Protein AF-0000000067511863 (afdb_homodimer)

Secondary structure (DSSP, 8-state):
--HHHHHHHHHHHHHHHHHHHHHHHHHHHHHHHHHHHHHHHHHHHHHH-HHHHHHHHHHHHHHHHHHHHHHHHHHHTS--SHHHHHHHHHHHHHHHHHHHHHHHH--TTSHHHHHHHHHHHHHHHHHHHHHTT-HHHHHHHHHHHHHHHHHHHH-GGGHHHHHHHHHHHHHHHHHHHHHHHT-/--HHHHHHHHHHHHHHHHHHHHHHHHHHHHHHHHHHHHHHHHHHHHHH-HHHHHHHHHHHHHHHHHHHHHHHHHHHTT--SHHHHHHHHHHHHHHHHHHHHHHHH--TTSHHHHHHHHHHHHHHHHHHHHHTT-HHHHHHHHHHHHHHHHHHHH-GGGHHHHHHHHHHHHHHHHHHHHHHHT-

Radius of gyration: 22.35 Å; Cα contacts (8 Å, |Δi|>4): 362; chains: 2; bounding box: 49×70×52 Å

Structure (mmCIF, N/CA/C/O backbone):
data_AF-0000000067511863-model_v1
#
loop_
_entity.id
_entity.type
_entity.pdbx_description
1 polymer 'Uncharacterized protein'
#
loop_
_atom_site.group_PDB
_atom_site.id
_atom_site.type_symbol
_atom_site.label_atom_id
_atom_site.label_alt_id
_atom_site.label_comp_id
_atom_site.label_asym_id
_atom_site.label_entity_id
_atom_site.label_seq_id
_atom_site.pdbx_PDB_ins_code
_atom_site.Cartn_x
_atom_site.Cartn_y
_atom_site.Cartn_z
_atom_site.occupancy
_atom_site.B_iso_or_equiv
_atom_site.auth_seq_id
_atom_site.auth_comp_id
_atom_site.auth_asym_id
_atom_site.auth_atom_id
_atom_site.pdbx_PDB_model_num
ATOM 1 N N . MET A 1 1 ? -2.014 32.938 32.781 1 64.75 1 MET A N 1
ATOM 2 C CA . MET A 1 1 ? -0.762 32.688 32.062 1 64.75 1 MET A CA 1
ATOM 3 C C . MET A 1 1 ? -0.307 33.938 31.312 1 64.75 1 MET A C 1
ATOM 5 O O . MET A 1 1 ? -1.117 34.625 30.672 1 64.75 1 MET A O 1
ATOM 9 N N . LYS A 1 2 ? 0.911 34.469 31.531 1 85.56 2 LYS A N 1
ATOM 10 C CA . LYS A 1 2 ? 1.466 35.656 30.875 1 85.56 2 LYS A CA 1
ATOM 11 C C . LYS A 1 2 ? 1.726 35.375 29.391 1 85.56 2 LYS A C 1
ATOM 13 O O . LYS A 1 2 ? 2.082 34.25 29.016 1 85.56 2 LYS A O 1
ATOM 18 N N . PRO A 1 3 ? 1.405 36.281 28.5 1 87.81 3 PRO A N 1
ATOM 19 C CA . PRO A 1 3 ? 1.656 36.094 27.078 1 87.81 3 PRO A CA 1
ATOM 20 C C . PRO A 1 3 ? 3.07 35.594 26.781 1 87.81 3 PRO A C 1
ATOM 22 O O . PRO A 1 3 ? 3.27 34.812 25.859 1 87.81 3 PRO A O 1
ATOM 25 N N . GLU A 1 4 ? 3.98 36.062 27.562 1 86.94 4 GLU A N 1
ATOM 26 C CA . GLU A 1 4 ? 5.367 35.656 27.375 1 86.94 4 GLU A CA 1
ATOM 27 C C . GLU A 1 4 ? 5.539 34.156 27.672 1 86.94 4 GLU A C 1
ATOM 29 O O . GLU A 1 4 ? 6.285 33.469 26.984 1 86.94 4 GLU A O 1
ATOM 34 N N . GLU A 1 5 ? 4.902 33.688 28.719 1 86.38 5 GLU A N 1
ATOM 35 C CA . GLU A 1 5 ? 4.945 32.281 29.094 1 86.38 5 GLU A CA 1
ATOM 36 C C . GLU A 1 5 ? 4.273 31.422 28.031 1 86.38 5 GLU A C 1
ATOM 38 O O . GLU A 1 5 ? 4.77 30.344 27.688 1 86.38 5 GLU A O 1
ATOM 43 N N . ALA A 1 6 ? 3.186 31.875 27.516 1 88.81 6 ALA A N 1
ATOM 44 C CA . ALA A 1 6 ? 2.482 31.172 26.438 1 88.81 6 ALA A CA 1
ATOM 45 C C . ALA A 1 6 ? 3.355 31.062 25.188 1 88.81 6 ALA A C 1
ATOM 47 O O . ALA A 1 6 ? 3.414 30 24.562 1 88.81 6 ALA A O 1
ATOM 48 N N . LYS A 1 7 ? 4.059 32.125 24.828 1 88.25 7 LYS A N 1
ATOM 49 C CA . LYS A 1 7 ? 4.965 32.125 23.688 1 88.25 7 LYS A CA 1
ATOM 50 C C . LYS A 1 7 ? 6.129 31.172 23.906 1 88.25 7 LYS A C 1
ATOM 52 O O . LYS A 1 7 ? 6.527 30.438 22.984 1 88.25 7 LYS A O 1
ATOM 57 N N . ALA A 1 8 ? 6.555 31.172 25.094 1 88.62 8 ALA A N 1
ATOM 58 C CA . ALA A 1 8 ? 7.66 30.281 25.438 1 88.62 8 ALA A CA 1
ATOM 59 C C . ALA A 1 8 ? 7.234 28.812 25.344 1 88.62 8 ALA A C 1
ATOM 61 O O . ALA A 1 8 ? 8 27.969 24.875 1 88.62 8 ALA A O 1
ATOM 62 N N . LEU A 1 9 ? 6.07 28.438 25.734 1 87.5 9 LEU A N 1
ATOM 63 C CA . LEU A 1 9 ? 5.527 27.094 25.672 1 87.5 9 LEU A CA 1
ATOM 64 C C . LEU A 1 9 ? 5.312 26.656 24.234 1 87.5 9 LEU A C 1
ATOM 66 O O . LEU A 1 9 ? 5.574 25.516 23.875 1 87.5 9 LEU A O 1
ATOM 70 N N . LEU A 1 10 ? 4.891 27.609 23.359 1 86.62 10 LEU A N 1
ATOM 71 C CA . LEU A 1 10 ? 4.684 27.328 21.938 1 86.62 10 LEU A CA 1
ATOM 72 C C . LEU A 1 10 ? 6.016 27.062 21.234 1 86.62 10 LEU A C 1
ATOM 74 O O . LEU A 1 10 ? 6.121 26.141 20.422 1 86.62 10 LEU A O 1
ATOM 78 N N . GLU A 1 11 ? 6.93 27.906 21.609 1 87.25 11 GLU A N 1
ATOM 79 C CA . GLU A 1 11 ? 8.25 27.734 21.016 1 87.25 11 GLU A CA 1
ATOM 80 C C . GLU A 1 11 ? 8.883 26.406 21.453 1 87.25 11 GLU A C 1
ATOM 82 O O . GLU A 1 11 ? 9.539 25.734 20.656 1 87.25 11 GLU A O 1
ATOM 87 N N . ALA A 1 12 ? 8.672 26.047 22.672 1 86.31 12 ALA A N 1
ATOM 88 C CA . ALA A 1 12 ? 9.172 24.766 23.188 1 86.31 12 ALA A CA 1
ATOM 89 C C . ALA A 1 12 ? 8.484 23.594 22.484 1 86.31 12 ALA A C 1
ATOM 91 O O . ALA A 1 12 ? 9.125 22.594 22.172 1 86.31 12 ALA A O 1
ATOM 92 N N . ALA A 1 13 ? 7.219 23.688 22.203 1 82.38 13 ALA A N 1
ATOM 93 C CA . ALA A 1 13 ? 6.457 22.656 21.5 1 82.38 13 ALA A CA 1
ATOM 94 C C . ALA A 1 13 ? 6.938 22.5 20.062 1 82.38 13 ALA A C 1
ATOM 96 O O . ALA A 1 13 ? 7.082 21.391 19.562 1 82.38 13 ALA A O 1
ATOM 97 N N . GLU A 1 14 ? 7.219 23.703 19.484 1 82.69 14 GLU A N 1
ATOM 98 C CA . GLU A 1 14 ? 7.703 23.688 18.109 1 82.69 14 GLU A CA 1
ATOM 99 C C . GLU A 1 14 ? 9.086 23.062 18.016 1 82.69 14 GLU A C 1
ATOM 101 O O . GLU A 1 14 ? 9.367 22.297 17.078 1 82.69 14 GLU A O 1
ATOM 106 N N . ARG A 1 15 ? 9.883 23.391 18.969 1 82.69 15 ARG A N 1
ATOM 107 C CA . ARG A 1 15 ? 11.234 22.828 19 1 82.69 15 ARG A CA 1
ATOM 108 C C . ARG A 1 15 ? 11.188 21.328 19.234 1 82.69 15 ARG A C 1
ATOM 110 O O . ARG A 1 15 ? 11.945 20.562 18.625 1 82.69 15 ARG A O 1
ATOM 117 N N . ALA A 1 16 ? 10.352 20.844 20.109 1 81.06 16 ALA A N 1
ATOM 118 C CA . ALA A 1 16 ? 10.18 19.422 20.391 1 81.06 16 ALA A CA 1
ATOM 119 C C . ALA A 1 16 ? 9.68 18.688 19.156 1 81.06 16 ALA A C 1
ATOM 121 O O . ALA A 1 16 ? 10.133 17.578 18.859 1 81.06 16 ALA A O 1
ATOM 122 N N . GLU A 1 17 ? 8.844 19.344 18.453 1 76.56 17 GLU A N 1
ATOM 123 C CA . GLU A 1 17 ? 8.32 18.75 17.234 1 76.56 17 GLU A CA 1
ATOM 124 C C . GLU A 1 17 ? 9.398 18.641 16.172 1 76.56 17 GLU A C 1
ATOM 126 O O . GLU A 1 17 ? 9.477 17.641 15.445 1 76.56 17 GLU A O 1
ATOM 131 N N . GLU A 1 18 ? 10.188 19.703 16.109 1 77.81 18 GLU A N 1
ATOM 132 C CA . GLU A 1 18 ? 11.266 19.703 15.133 1 77.81 18 GLU A CA 1
ATOM 133 C C . GLU A 1 18 ? 12.305 18.625 15.438 1 77.81 18 GLU A C 1
ATOM 135 O O . GLU A 1 18 ? 12.773 17.938 14.539 1 77.81 18 GLU A O 1
ATOM 140 N N . GLU A 1 19 ? 12.617 18.516 16.688 1 79.19 19 GLU A N 1
ATOM 141 C CA . GLU A 1 19 ? 13.578 17.5 17.109 1 79.19 19 GLU A CA 1
ATOM 142 C C . GLU A 1 19 ? 13.031 16.094 16.859 1 79.19 19 GLU A C 1
ATOM 144 O O . GLU A 1 19 ? 13.773 15.203 16.438 1 79.19 19 GLU A O 1
ATOM 149 N N . ALA A 1 20 ? 11.828 15.938 17.094 1 74.88 20 ALA A N 1
ATOM 150 C CA . ALA A 1 20 ? 11.195 14.641 16.859 1 74.88 20 ALA A CA 1
ATOM 151 C C . ALA A 1 20 ? 11.195 14.297 15.375 1 74.88 20 ALA A C 1
ATOM 153 O O . ALA A 1 20 ? 11.438 13.148 15 1 74.88 20 ALA A O 1
ATOM 154 N N . ARG A 1 21 ? 11.023 15.242 14.594 1 74.69 21 ARG A N 1
ATOM 155 C CA . ARG A 1 21 ? 11.039 15.047 13.148 1 74.69 21 ARG A CA 1
ATOM 156 C C . ARG A 1 21 ? 12.422 14.648 12.664 1 74.69 21 ARG A C 1
ATOM 158 O O . ARG A 1 21 ? 12.562 13.758 11.82 1 74.69 21 ARG A O 1
ATOM 165 N N . LEU A 1 22 ? 13.398 15.328 13.242 1 75.75 22 LEU A N 1
ATOM 166 C CA . LEU A 1 22 ? 14.773 15.047 12.852 1 75.75 22 LEU A CA 1
ATOM 167 C C . LEU A 1 22 ? 15.172 13.633 13.25 1 75.75 22 LEU A C 1
ATOM 169 O O . LEU A 1 22 ? 15.836 12.93 12.484 1 75.75 22 LEU A O 1
ATOM 173 N N . ARG A 1 23 ? 14.797 13.258 14.352 1 76.75 23 ARG A N 1
ATOM 174 C CA . ARG A 1 23 ? 15.109 11.906 14.82 1 76.75 23 ARG A CA 1
ATOM 175 C C . ARG A 1 23 ? 14.453 10.852 13.938 1 76.75 23 ARG A C 1
ATOM 177 O O . ARG A 1 23 ? 15.07 9.836 13.617 1 76.75 23 ARG A O 1
ATOM 184 N N . LEU A 1 24 ? 13.258 11.109 13.578 1 74.31 24 LEU A N 1
ATOM 185 C CA . LEU A 1 24 ? 12.516 10.188 12.719 1 74.31 24 LEU A CA 1
ATOM 186 C C . LEU A 1 24 ? 13.18 10.055 11.359 1 74.31 24 LEU A C 1
ATOM 188 O O . LEU A 1 24 ? 13.312 8.945 10.836 1 74.31 24 LEU A O 1
ATOM 192 N N . VAL A 1 25 ? 13.586 11.102 10.875 1 77 25 VAL A N 1
ATOM 193 C CA . VAL A 1 25 ? 14.219 11.125 9.555 1 77 25 VAL A CA 1
ATOM 194 C C . VAL A 1 25 ? 15.57 10.414 9.617 1 77 25 VAL A C 1
ATOM 196 O O . VAL A 1 25 ? 15.906 9.641 8.719 1 77 25 VAL A O 1
ATOM 199 N N . LEU A 1 26 ? 16.281 10.664 10.68 1 78.5 26 LEU A N 1
ATOM 200 C CA . LEU A 1 26 ? 17.594 10.047 10.836 1 78.5 26 LEU A CA 1
ATOM 201 C C . LEU A 1 26 ? 17.469 8.531 10.977 1 78.5 26 LEU A C 1
ATOM 203 O O . LEU A 1 26 ? 18.156 7.777 10.289 1 78.5 26 LEU A O 1
ATOM 207 N N . LEU A 1 27 ? 16.578 8.133 11.758 1 80.31 27 LEU A N 1
ATOM 208 C CA . LEU A 1 27 ? 16.359 6.703 11.961 1 80.31 27 LEU A CA 1
ATOM 209 C C . LEU A 1 27 ? 15.812 6.055 10.688 1 80.31 27 LEU A C 1
ATOM 211 O O . LEU A 1 27 ? 16.234 4.953 10.32 1 80.31 27 LEU A O 1
ATOM 215 N N . GLY A 1 28 ? 14.938 6.773 10.07 1 83.88 28 GLY A N 1
ATOM 216 C CA . GLY A 1 28 ? 14.406 6.273 8.812 1 83.88 28 GLY A CA 1
ATOM 217 C C . GLY A 1 28 ? 15.469 6.066 7.75 1 83.88 28 GLY A C 1
ATOM 218 O O . GLY A 1 28 ? 15.453 5.059 7.035 1 83.88 28 GLY A O 1
ATOM 219 N N . GLY A 1 29 ? 16.344 6.992 7.699 1 86.44 29 GLY A N 1
ATOM 220 C CA . GLY A 1 29 ? 17.438 6.863 6.758 1 86.44 29 GLY A CA 1
ATOM 221 C C . GLY A 1 29 ? 18.328 5.668 7.043 1 86.44 29 GLY A C 1
ATOM 222 O O . GLY A 1 29 ? 18.703 4.934 6.129 1 86.44 29 GLY A O 1
ATOM 223 N N . TRP A 1 30 ? 18.609 5.453 8.234 1 86.44 30 TRP A N 1
ATOM 224 C CA . TRP A 1 30 ? 19.484 4.34 8.617 1 86.44 30 TRP A CA 1
ATOM 225 C C . TRP A 1 30 ? 18.781 3.004 8.391 1 86.44 30 TRP A C 1
ATOM 227 O O . TRP A 1 30 ? 19.438 2.01 8.047 1 86.44 30 TRP A O 1
ATOM 237 N N . TYR A 1 31 ? 17.453 2.941 8.562 1 89.38 31 TYR A N 1
ATOM 238 C CA . TYR A 1 31 ? 16.688 1.742 8.227 1 89.38 31 TYR A CA 1
ATOM 239 C C . TYR A 1 31 ? 16.828 1.401 6.746 1 89.38 31 TYR A C 1
ATOM 241 O O . TYR A 1 31 ? 17.047 0.24 6.387 1 89.38 31 TYR A O 1
ATOM 249 N N . LEU A 1 32 ? 16.812 2.396 5.977 1 92.12 32 LEU A N 1
ATOM 250 C CA . LEU A 1 32 ? 16.906 2.176 4.539 1 92.12 32 LEU A CA 1
ATOM 251 C C . LEU A 1 32 ? 18.297 1.695 4.148 1 92.12 32 LEU A C 1
ATOM 253 O O . LEU A 1 32 ? 18.438 0.807 3.307 1 92.12 32 LEU A O 1
ATOM 257 N N . VAL A 1 33 ? 19.25 2.234 4.801 1 91.25 33 VAL A N 1
ATOM 258 C CA . VAL A 1 33 ? 20.625 1.82 4.531 1 91.25 33 VAL A CA 1
ATOM 259 C C . VAL A 1 33 ? 20.844 0.384 5.004 1 91.25 33 VAL A C 1
ATOM 261 O O . VAL A 1 33 ? 21.453 -0.426 4.305 1 91.25 33 VAL A O 1
ATOM 264 N N . LEU A 1 34 ? 20.328 0.073 6.133 1 91.25 34 LEU A N 1
ATOM 265 C CA . LEU A 1 34 ? 20.422 -1.279 6.672 1 91.25 34 LEU A CA 1
ATOM 266 C C . LEU A 1 34 ? 19.75 -2.283 5.734 1 91.25 34 LEU A C 1
ATOM 268 O O . LEU A 1 34 ? 20.375 -3.285 5.355 1 91.25 34 LEU A O 1
ATOM 272 N N . TRP A 1 35 ? 18.594 -2.09 5.363 1 94.19 35 TRP A N 1
ATOM 273 C CA . TRP A 1 35 ? 17.859 -2.998 4.488 1 94.19 35 TRP A CA 1
ATOM 274 C C . TRP A 1 35 ? 18.484 -3.051 3.102 1 94.19 35 TRP A C 1
ATOM 276 O O . TRP A 1 35 ? 18.438 -4.086 2.432 1 94.19 35 TRP A O 1
ATOM 286 N N . GLY A 1 36 ? 19.031 -1.881 2.648 1 95 36 GLY A N 1
ATOM 287 C CA . GLY A 1 36 ? 19.797 -1.91 1.415 1 95 36 GLY A CA 1
ATOM 288 C C . GLY A 1 36 ? 20.984 -2.865 1.468 1 95 36 GLY A C 1
ATOM 289 O O . GLY A 1 36 ? 21.203 -3.623 0.525 1 95 36 GLY A O 1
ATOM 290 N N . GLY A 1 37 ? 21.688 -2.836 2.516 1 94.56 37 GLY A N 1
ATOM 291 C CA . GLY A 1 37 ? 22.797 -3.764 2.699 1 94.56 37 GLY A CA 1
ATOM 292 C C . GLY A 1 37 ? 22.344 -5.215 2.742 1 94.56 37 GLY A C 1
ATOM 293 O O . GLY A 1 37 ? 22.953 -6.074 2.1 1 94.56 37 GLY A O 1
ATOM 294 N N . LEU A 1 38 ? 21.328 -5.488 3.521 1 94.75 38 LEU A N 1
ATOM 295 C CA . LEU A 1 38 ? 20.766 -6.84 3.592 1 94.75 38 LEU A CA 1
ATOM 296 C C . LEU A 1 38 ? 20.312 -7.312 2.215 1 94.75 38 LEU A C 1
ATOM 298 O O . LEU A 1 38 ? 20.562 -8.461 1.838 1 94.75 38 LEU A O 1
ATOM 302 N N . TRP A 1 39 ? 19.672 -6.426 1.516 1 94.75 39 TRP A N 1
ATOM 303 C CA . TRP A 1 39 ? 19.203 -6.734 0.168 1 94.75 39 TRP A CA 1
ATOM 304 C C . TRP A 1 39 ? 20.375 -7.059 -0.752 1 94.75 39 TRP A C 1
ATOM 306 O O . TRP A 1 39 ? 20.328 -8.031 -1.515 1 94.75 39 TRP A O 1
ATOM 316 N N . GLY A 1 40 ? 21.422 -6.277 -0.684 1 96 40 GLY A N 1
ATOM 317 C CA . GLY A 1 40 ? 22.609 -6.52 -1.491 1 96 40 GLY A CA 1
ATOM 318 C C . GLY A 1 40 ? 23.281 -7.852 -1.192 1 96 40 GLY A C 1
ATOM 319 O O . GLY A 1 40 ? 23.5 -8.656 -2.098 1 96 40 GLY A O 1
ATOM 320 N N . VAL A 1 41 ? 23.516 -8.094 0.039 1 95.94 41 VAL A N 1
ATOM 321 C CA . VAL A 1 41 ? 24.203 -9.32 0.457 1 95.94 41 VAL A CA 1
ATOM 322 C C . VAL A 1 41 ? 23.312 -10.523 0.143 1 95.94 41 VAL A C 1
ATOM 324 O O . VAL A 1 41 ? 23.781 -11.516 -0.421 1 95.94 41 VAL A O 1
ATOM 327 N N . GLY A 1 42 ? 22.094 -10.469 0.459 1 95.5 42 GLY A N 1
ATOM 328 C CA . GLY A 1 42 ? 21.172 -11.586 0.248 1 95.5 42 GLY A CA 1
ATOM 329 C C . GLY A 1 42 ? 21.031 -11.977 -1.212 1 95.5 42 GLY A C 1
ATOM 330 O O . GLY A 1 42 ? 21.078 -13.156 -1.551 1 95.5 42 GLY A O 1
ATOM 331 N N . ASN A 1 43 ? 20.891 -11 -2.062 1 95.69 43 ASN A N 1
ATOM 332 C CA . ASN A 1 43 ? 20.719 -11.305 -3.479 1 95.69 43 ASN A CA 1
ATOM 333 C C . ASN A 1 43 ? 22.031 -11.75 -4.125 1 95.69 43 ASN A C 1
ATOM 335 O O . ASN A 1 43 ? 22.031 -12.57 -5.043 1 95.69 43 ASN A O 1
ATOM 339 N N . LEU A 1 44 ? 23.109 -11.219 -3.641 1 96.31 44 LEU A N 1
ATOM 340 C CA . LEU A 1 44 ? 24.391 -11.727 -4.125 1 96.31 44 LEU A CA 1
ATOM 341 C C . LEU A 1 44 ? 24.578 -13.188 -3.744 1 96.31 44 LEU A C 1
ATOM 343 O O . LEU A 1 44 ? 25.062 -13.984 -4.547 1 96.31 44 LEU A O 1
ATOM 347 N N . LEU A 1 45 ? 24.172 -13.531 -2.572 1 95.81 45 LEU A N 1
ATOM 348 C CA . LEU A 1 45 ? 24.266 -14.914 -2.131 1 95.81 45 LEU A CA 1
ATOM 349 C C . LEU A 1 45 ? 23.328 -15.805 -2.951 1 95.81 45 LEU A C 1
ATOM 351 O O . LEU A 1 45 ? 23.688 -16.938 -3.295 1 95.81 45 LEU A O 1
ATOM 355 N N . LEU A 1 46 ? 22.188 -15.32 -3.236 1 93.25 46 LEU A N 1
ATOM 356 C CA . LEU A 1 46 ? 21.266 -16.078 -4.074 1 93.25 46 LEU A CA 1
ATOM 357 C C . LEU A 1 46 ? 21.859 -16.312 -5.461 1 93.25 46 LEU A C 1
ATOM 359 O O . LEU A 1 46 ? 21.656 -17.359 -6.059 1 93.25 46 LEU A O 1
ATOM 363 N N . ALA A 1 47 ? 22.531 -15.266 -5.973 1 93.94 47 ALA A N 1
ATOM 364 C CA . ALA A 1 47 ? 23.156 -15.391 -7.289 1 93.94 47 ALA A CA 1
ATOM 365 C C . ALA A 1 47 ? 24.281 -16.422 -7.27 1 93.94 47 ALA A C 1
ATOM 367 O O . ALA A 1 47 ? 24.516 -17.109 -8.266 1 93.94 47 ALA A O 1
ATOM 368 N N . TRP A 1 48 ? 24.906 -16.531 -6.211 1 94.25 48 TRP A N 1
ATOM 369 C CA . TRP A 1 48 ? 26.031 -17.453 -6.074 1 94.25 48 TRP A CA 1
ATOM 370 C C . TRP A 1 48 ? 25.547 -18.859 -5.766 1 94.25 48 TRP A C 1
ATOM 372 O O . TRP A 1 48 ? 25.984 -19.828 -6.395 1 94.25 48 TRP A O 1
ATOM 382 N N . SER A 1 49 ? 24.656 -19.047 -4.824 1 94 49 SER A N 1
ATOM 383 C CA . SER A 1 49 ? 24.062 -20.312 -4.379 1 94 49 SER A CA 1
ATOM 384 C C . SER A 1 49 ? 22.656 -20.109 -3.83 1 94 49 SER A C 1
ATOM 386 O O . SER A 1 49 ? 22.484 -19.594 -2.719 1 94 49 SER A O 1
ATOM 388 N N . PRO A 1 50 ? 21.719 -20.562 -4.598 1 88.88 50 PRO A N 1
ATOM 389 C CA . PRO A 1 50 ? 20.328 -20.391 -4.133 1 88.88 50 PRO A CA 1
ATOM 390 C C . PRO A 1 50 ? 20.125 -20.891 -2.709 1 88.88 50 PRO A C 1
ATOM 392 O O . PRO A 1 50 ? 19.391 -20.281 -1.934 1 88.88 50 PRO A O 1
ATOM 395 N N . GLU A 1 51 ? 20.797 -21.938 -2.41 1 89.31 51 GLU A N 1
ATOM 396 C CA . GLU A 1 51 ? 20.656 -22.5 -1.067 1 89.31 51 GLU A CA 1
ATOM 397 C C . GLU A 1 51 ? 21.203 -21.531 -0.012 1 89.31 51 GLU A C 1
ATOM 399 O O . GLU A 1 51 ? 20.547 -21.312 1.015 1 89.31 51 GLU A O 1
ATOM 404 N N . ALA A 1 52 ? 22.375 -20.953 -0.263 1 92.44 52 ALA A N 1
ATOM 405 C CA . ALA A 1 52 ? 23 -20.016 0.666 1 92.44 52 ALA A CA 1
ATOM 406 C C . ALA A 1 52 ? 22.125 -18.766 0.834 1 92.44 52 ALA A C 1
ATOM 408 O O . ALA A 1 52 ? 21.969 -18.266 1.948 1 92.44 52 ALA A O 1
ATOM 409 N N . GLY A 1 53 ? 21.609 -18.266 -0.251 1 92.25 53 GLY A N 1
ATOM 410 C CA . GLY A 1 53 ? 20.734 -17.109 -0.206 1 92.25 53 GLY A CA 1
ATOM 411 C C . GLY A 1 53 ? 19.453 -17.344 0.559 1 92.25 53 GLY A C 1
ATOM 412 O O . GLY A 1 53 ? 19 -16.484 1.317 1 92.25 53 GLY A O 1
ATOM 413 N N . GLU A 1 54 ? 18.922 -18.516 0.326 1 86.31 54 GLU A N 1
ATOM 414 C CA . GLU A 1 54 ? 17.688 -18.859 1.013 1 86.31 54 GLU A CA 1
ATOM 415 C C . GLU A 1 54 ? 17.891 -18.938 2.521 1 86.31 54 GLU A C 1
ATOM 417 O O . GLU A 1 54 ? 17.047 -18.469 3.295 1 86.31 54 GLU A O 1
ATOM 422 N N . ARG A 1 55 ? 18.953 -19.578 2.92 1 89.06 55 ARG A N 1
ATOM 423 C CA . ARG A 1 55 ? 19.266 -19.656 4.34 1 89.06 55 ARG A CA 1
ATOM 424 C C . ARG A 1 55 ? 19.484 -18.266 4.934 1 89.06 55 ARG A C 1
ATOM 426 O O . ARG A 1 55 ? 19.016 -17.984 6.039 1 89.06 55 ARG A O 1
ATOM 433 N N . PHE A 1 56 ? 20.172 -17.453 4.223 1 92.56 56 PHE A N 1
ATOM 434 C CA . PHE A 1 56 ? 20.406 -16.078 4.656 1 92.56 56 PHE A CA 1
ATOM 435 C C . PHE A 1 56 ? 19.094 -15.344 4.879 1 92.56 56 PHE A C 1
ATOM 437 O O . PHE A 1 56 ? 18.891 -14.742 5.938 1 92.56 56 PHE A O 1
ATOM 444 N N . TRP A 1 57 ? 18.125 -15.375 3.951 1 88.62 57 TRP A N 1
ATOM 445 C CA . TRP A 1 57 ? 16.891 -14.617 4.016 1 88.62 57 TRP A CA 1
ATOM 446 C C . TRP A 1 57 ? 15.953 -15.188 5.07 1 88.62 57 TRP A C 1
ATOM 448 O O . TRP A 1 57 ? 15.133 -14.469 5.645 1 88.62 57 TRP A O 1
ATOM 458 N N . THR A 1 58 ? 16.078 -16.5 5.348 1 84.69 58 THR A N 1
ATOM 459 C CA . THR A 1 58 ? 15.242 -17.125 6.371 1 84.69 58 THR A CA 1
ATOM 460 C C . THR A 1 58 ? 15.547 -16.531 7.746 1 84.69 58 THR A C 1
ATOM 462 O O . THR A 1 58 ? 14.672 -16.469 8.602 1 84.69 58 THR A O 1
ATOM 465 N N . VAL A 1 59 ? 16.719 -16.062 7.906 1 89.62 59 VAL A N 1
ATOM 466 C CA . VAL A 1 59 ? 17.125 -15.5 9.195 1 89.62 59 VAL A CA 1
ATOM 467 C C . VAL A 1 59 ? 17.094 -13.977 9.133 1 89.62 59 VAL A C 1
ATOM 469 O O . VAL A 1 59 ? 16.422 -13.336 9.945 1 89.62 59 VAL A O 1
ATOM 472 N N . ALA A 1 60 ? 17.719 -13.398 8.148 1 90.69 60 ALA A N 1
ATOM 473 C CA . ALA A 1 60 ? 17.906 -11.953 8.039 1 90.69 60 ALA A CA 1
ATOM 474 C C . ALA A 1 60 ? 16.562 -11.242 7.852 1 90.69 60 ALA A C 1
ATOM 476 O O . ALA A 1 60 ? 16.359 -10.133 8.344 1 90.69 60 ALA A O 1
ATOM 477 N N . GLY A 1 61 ? 15.641 -11.828 7.141 1 86.56 61 GLY A N 1
ATOM 478 C CA . GLY A 1 61 ? 14.336 -11.242 6.906 1 86.56 61 GLY A CA 1
ATOM 479 C C . GLY A 1 61 ? 13.555 -10.992 8.18 1 86.56 61 GLY A C 1
ATOM 480 O O . GLY A 1 61 ? 13.305 -9.844 8.547 1 86.56 61 GLY A O 1
ATOM 481 N N . PRO A 1 62 ? 13.289 -12.102 8.898 1 85.44 62 PRO A N 1
ATOM 482 C CA . PRO A 1 62 ? 12.531 -11.945 10.141 1 85.44 62 PRO A CA 1
ATOM 483 C C . PRO A 1 62 ? 13.281 -11.117 11.188 1 85.44 62 PRO A C 1
ATOM 485 O O . PRO A 1 62 ? 12.672 -10.312 11.898 1 85.44 62 PRO A O 1
ATOM 488 N N . LEU A 1 63 ? 14.547 -11.273 11.266 1 88.25 63 LEU A N 1
ATOM 489 C CA . LEU A 1 63 ? 15.336 -10.523 12.242 1 88.25 63 LEU A CA 1
ATOM 490 C C . LEU A 1 63 ? 15.352 -9.039 11.898 1 88.25 63 LEU A C 1
ATOM 492 O O . LEU A 1 63 ? 15.234 -8.195 12.789 1 88.25 63 LEU A O 1
ATOM 496 N N . GLY A 1 64 ? 15.602 -8.758 10.648 1 87.88 64 GLY A N 1
ATOM 497 C CA . GLY A 1 64 ? 15.555 -7.371 10.211 1 87.88 64 GLY A CA 1
ATOM 498 C C . GLY A 1 64 ? 14.203 -6.719 10.438 1 87.88 64 GLY A C 1
ATOM 499 O O . GLY A 1 64 ? 14.125 -5.578 10.891 1 87.88 64 GLY A O 1
ATOM 500 N N . ALA A 1 65 ? 13.188 -7.398 10.172 1 85.44 65 ALA A N 1
ATOM 501 C CA . ALA A 1 65 ? 11.836 -6.898 10.398 1 85.44 65 ALA A CA 1
ATOM 502 C C . ALA A 1 65 ? 11.578 -6.66 11.883 1 85.44 65 ALA A C 1
ATOM 504 O O . ALA A 1 65 ? 11.078 -5.605 12.273 1 85.44 65 ALA A O 1
ATOM 505 N N . ALA A 1 66 ? 11.906 -7.641 12.719 1 86.56 66 ALA A N 1
ATOM 506 C CA . ALA A 1 66 ? 11.703 -7.527 14.156 1 86.56 66 ALA A CA 1
ATOM 507 C C . ALA A 1 66 ? 12.477 -6.336 14.727 1 86.56 66 ALA A C 1
ATOM 509 O O . ALA A 1 66 ? 11.938 -5.578 15.547 1 86.56 66 ALA A O 1
ATOM 510 N N . LEU A 1 67 ? 13.695 -6.25 14.273 1 84.62 67 LEU A N 1
ATOM 511 C CA . LEU A 1 67 ? 14.516 -5.137 14.727 1 84.62 67 LEU A CA 1
ATOM 512 C C . LEU A 1 67 ? 13.93 -3.803 14.273 1 84.62 67 LEU A C 1
ATOM 514 O O . LEU A 1 67 ? 13.891 -2.842 15.047 1 84.62 67 LEU A O 1
ATOM 518 N N . SER A 1 68 ? 13.461 -3.689 13.055 1 84.19 68 SER A N 1
ATOM 519 C CA . SER A 1 68 ? 12.844 -2.475 12.531 1 84.19 68 SER A CA 1
ATOM 520 C C . SER A 1 68 ? 11.602 -2.102 13.328 1 84.19 68 SER A C 1
ATOM 522 O O . SER A 1 68 ? 11.406 -0.938 13.688 1 84.19 68 SER A O 1
ATOM 524 N N . PHE A 1 69 ? 10.82 -3.084 13.617 1 81.5 69 PHE A N 1
ATOM 525 C CA . PHE A 1 69 ? 9.594 -2.814 14.359 1 81.5 69 PHE A CA 1
ATOM 526 C C . PHE A 1 69 ? 9.906 -2.451 15.805 1 81.5 69 PHE A C 1
ATOM 528 O O . PHE A 1 69 ? 9.273 -1.567 16.375 1 81.5 69 PHE A O 1
ATOM 535 N N . TYR A 1 70 ? 10.883 -3.146 16.406 1 81.88 70 TYR A N 1
ATOM 536 C CA . TYR A 1 70 ? 11.289 -2.861 17.781 1 81.88 70 TYR A CA 1
ATOM 537 C C . TYR A 1 70 ? 11.805 -1.435 17.906 1 81.88 70 TYR A C 1
ATOM 539 O O . TYR A 1 70 ? 11.344 -0.68 18.766 1 81.88 70 TYR A O 1
ATOM 547 N N . LEU A 1 71 ? 12.664 -1.034 17.047 1 77.44 71 LEU A N 1
ATOM 548 C CA . LEU A 1 71 ? 13.242 0.307 17.094 1 77.44 71 LEU A CA 1
ATOM 549 C C . LEU A 1 71 ? 12.195 1.358 16.734 1 77.44 71 LEU A C 1
ATOM 551 O O . LEU A 1 71 ? 12.188 2.445 17.328 1 77.44 71 LEU A O 1
ATOM 555 N N . GLY A 1 72 ? 11.359 1.032 15.773 1 74.38 72 GLY A N 1
ATOM 556 C CA . GLY A 1 72 ? 10.273 1.938 15.445 1 74.38 72 GLY A CA 1
ATOM 557 C C . GLY A 1 72 ? 9.32 2.17 16.609 1 74.38 72 GLY A C 1
ATOM 558 O O . GLY A 1 72 ? 8.906 3.303 16.859 1 74.38 72 GLY A O 1
ATOM 559 N N . ALA A 1 73 ? 8.953 1.087 17.312 1 72.81 73 ALA A N 1
ATOM 560 C CA . ALA A 1 73 ? 8.039 1.182 18.438 1 72.81 73 ALA A CA 1
ATOM 561 C C . ALA A 1 73 ? 8.688 1.934 19.609 1 72.81 73 ALA A C 1
ATOM 563 O O . ALA A 1 73 ? 8 2.643 20.344 1 72.81 73 ALA A O 1
ATOM 564 N N . ARG A 1 74 ? 9.852 1.693 19.75 1 70.88 74 ARG A N 1
ATOM 565 C CA . ARG A 1 74 ? 10.57 2.35 20.844 1 70.88 74 ARG A CA 1
ATOM 566 C C . ARG A 1 74 ? 10.656 3.854 20.609 1 70.88 74 ARG A C 1
ATOM 568 O O . ARG A 1 74 ? 10.734 4.629 21.562 1 70.88 74 ARG A O 1
ATOM 575 N N . GLN A 1 75 ? 10.688 4.109 19.312 1 62.16 75 GLN A N 1
ATOM 576 C CA . GLN A 1 75 ? 10.734 5.535 19 1 62.16 75 GLN A CA 1
ATOM 577 C C . GLN A 1 75 ? 9.383 6.199 19.25 1 62.16 75 GLN A C 1
ATOM 579 O O . GLN A 1 75 ? 9.305 7.414 19.438 1 62.16 75 GLN A O 1
ATOM 584 N N . GLY A 1 76 ? 8.195 5.316 19.281 1 52.69 76 GLY A N 1
ATOM 585 C CA . GLY A 1 76 ? 6.801 5.691 19.422 1 52.69 76 GLY A CA 1
ATOM 586 C C . GLY A 1 76 ? 6.531 6.551 20.641 1 52.69 76 GLY A C 1
ATOM 587 O O . GLY A 1 76 ? 5.598 7.355 20.641 1 52.69 76 GLY A O 1
ATOM 588 N N . GLY A 1 77 ? 6.707 6.078 21.75 1 50.62 77 GLY A N 1
ATOM 589 C CA . GLY A 1 77 ? 6.215 7.098 22.656 1 50.62 77 GLY A CA 1
ATOM 590 C C . GLY A 1 77 ? 6.352 8.508 22.109 1 50.62 77 GLY A C 1
ATOM 591 O O . GLY A 1 77 ? 5.5 9.359 22.375 1 50.62 77 GLY A O 1
ATOM 592 N N . ARG A 1 78 ? 7.387 8.773 21.438 1 48.53 78 ARG A N 1
ATOM 593 C CA . ARG A 1 78 ? 7.793 10.078 20.922 1 48.53 78 ARG A CA 1
ATOM 594 C C . ARG A 1 78 ? 7.402 10.242 19.469 1 48.53 78 ARG A C 1
ATOM 596 O O . ARG A 1 78 ? 7.738 11.25 18.828 1 48.53 78 ARG A O 1
ATOM 603 N N . VAL A 1 79 ? 6.945 8.992 18.688 1 51.72 79 VAL A N 1
ATOM 604 C CA . VAL A 1 79 ? 6.473 9.031 17.312 1 51.72 79 VAL A CA 1
ATOM 605 C C . VAL A 1 79 ? 5.207 9.883 17.219 1 51.72 79 VAL A C 1
ATOM 607 O O . VAL A 1 79 ? 4.094 9.359 17.25 1 51.72 79 VAL A O 1
ATOM 610 N N . GLN A 1 80 ? 5.227 10.695 17.906 1 55.91 80 GLN A N 1
ATOM 611 C CA . GLN A 1 80 ? 4.129 11.648 18.078 1 55.91 80 GLN A CA 1
ATOM 612 C C . GLN A 1 80 ? 3.811 12.352 16.75 1 55.91 80 GLN A C 1
ATOM 614 O O . GLN A 1 80 ? 2.814 13.078 16.656 1 55.91 80 GLN A O 1
ATOM 619 N N . SER A 1 81 ? 4.57 11.922 15.547 1 69.75 81 SER A N 1
ATOM 620 C CA . SER A 1 81 ? 4.121 12.695 14.398 1 69.75 81 SER A CA 1
ATOM 621 C C . SER A 1 81 ? 3.16 11.898 13.523 1 69.75 81 SER A C 1
ATOM 623 O O . SER A 1 81 ? 3.154 10.664 13.57 1 69.75 81 SER A O 1
ATOM 625 N N . LEU A 1 82 ? 2.295 12.391 12.914 1 77.69 82 LEU A N 1
ATOM 626 C CA . LEU A 1 82 ? 1.31 11.82 12 1 77.69 82 LEU A CA 1
ATOM 627 C C . LEU A 1 82 ? 1.993 11.047 10.883 1 77.69 82 LEU A C 1
ATOM 629 O O . LEU A 1 82 ? 1.598 9.914 10.57 1 77.69 82 LEU A O 1
ATOM 633 N N . MET A 1 83 ? 3.109 11.516 10.445 1 80.44 83 MET A N 1
ATOM 634 C CA . MET A 1 83 ? 3.812 10.883 9.328 1 80.44 83 MET A CA 1
ATOM 635 C C . MET A 1 83 ? 4.504 9.602 9.781 1 80.44 83 MET A C 1
ATOM 637 O O . MET A 1 83 ? 4.559 8.625 9.031 1 80.44 83 MET A O 1
ATOM 641 N N . GLY A 1 84 ? 5.016 9.688 10.945 1 80 84 GLY A N 1
ATOM 642 C CA . GLY A 1 84 ? 5.637 8.5 11.5 1 80 84 GLY A CA 1
ATOM 643 C C . GLY A 1 84 ? 4.668 7.34 11.664 1 80 84 GLY A C 1
ATOM 644 O O . GLY A 1 84 ? 4.984 6.203 11.305 1 80 84 GLY A O 1
ATOM 645 N N . PHE A 1 85 ? 3.549 7.691 12.172 1 84.06 85 PHE A N 1
ATOM 646 C CA . PHE A 1 85 ? 2.529 6.672 12.375 1 84.06 85 PHE A CA 1
ATOM 647 C C . PHE A 1 85 ? 2.047 6.109 11.039 1 84.06 85 PHE A C 1
ATOM 649 O O . PHE A 1 85 ? 1.865 4.898 10.898 1 84.06 85 PHE A O 1
ATOM 656 N N . GLN A 1 86 ? 1.826 6.938 10.078 1 89.88 86 GLN A N 1
ATOM 657 C CA . GLN A 1 86 ? 1.383 6.508 8.758 1 89.88 86 GLN A CA 1
ATOM 658 C C . GLN A 1 86 ? 2.414 5.59 8.109 1 89.88 86 GLN A C 1
ATOM 660 O O . GLN A 1 86 ? 2.055 4.613 7.449 1 89.88 86 GLN A O 1
ATOM 665 N N . THR A 1 87 ? 3.656 5.953 8.336 1 89.25 87 THR A N 1
ATOM 666 C CA . THR A 1 87 ? 4.727 5.113 7.809 1 89.25 87 THR A CA 1
ATOM 667 C C . THR A 1 87 ? 4.742 3.754 8.5 1 89.25 87 THR A C 1
ATOM 669 O O . THR A 1 87 ? 4.816 2.715 7.84 1 89.25 87 THR A O 1
ATOM 672 N N . PHE A 1 88 ? 4.637 3.814 9.797 1 86.19 88 PHE A N 1
ATOM 673 C CA . PHE A 1 88 ? 4.609 2.588 10.586 1 86.19 88 PHE A CA 1
ATOM 674 C C . PHE A 1 88 ? 3.434 1.709 10.18 1 86.19 88 PHE A C 1
ATOM 676 O O . PHE A 1 88 ? 3.584 0.495 10.023 1 86.19 88 PHE A O 1
ATOM 683 N N . ALA A 1 89 ? 2.328 2.248 10.023 1 91.19 89 ALA A N 1
ATOM 684 C CA . ALA A 1 89 ? 1.125 1.509 9.648 1 91.19 89 ALA A CA 1
ATOM 685 C C . ALA A 1 89 ? 1.258 0.917 8.25 1 91.19 89 ALA A C 1
ATOM 687 O O . ALA A 1 89 ? 0.811 -0.205 7.996 1 91.19 89 ALA A O 1
ATOM 688 N N . LEU A 1 90 ? 1.854 1.641 7.309 1 94.56 90 LEU A N 1
ATOM 689 C CA . LEU A 1 90 ? 2.062 1.166 5.945 1 94.56 90 LEU A CA 1
ATOM 690 C C . LEU A 1 90 ? 2.885 -0.117 5.938 1 94.56 90 LEU A C 1
ATOM 692 O O . LEU A 1 90 ? 2.439 -1.143 5.418 1 94.56 90 LEU A O 1
ATOM 696 N N . TRP A 1 91 ? 4.004 -0.053 6.559 1 91.88 91 TRP A N 1
ATOM 697 C CA . TRP A 1 91 ? 4.918 -1.189 6.539 1 91.88 91 TRP A CA 1
ATOM 698 C C . TRP A 1 91 ? 4.41 -2.312 7.438 1 91.88 91 TRP A C 1
ATOM 700 O O . TRP A 1 91 ? 4.621 -3.492 7.145 1 91.88 91 TRP A O 1
ATOM 710 N N . GLY A 1 92 ? 3.773 -1.955 8.539 1 90.25 92 GLY A N 1
ATOM 711 C CA . GLY A 1 92 ? 3.178 -2.971 9.398 1 90.25 92 GLY A CA 1
ATOM 712 C C . GLY A 1 92 ? 2.096 -3.773 8.703 1 90.25 92 GLY A C 1
ATOM 713 O O . GLY A 1 92 ? 2.094 -5.004 8.758 1 90.25 92 GLY A O 1
ATOM 714 N N . LEU A 1 93 ? 1.198 -3.102 8.039 1 93.06 93 LEU A N 1
ATOM 715 C CA . LEU A 1 93 ? 0.114 -3.768 7.324 1 93.06 93 LEU A CA 1
ATOM 716 C C . LEU A 1 93 ? 0.654 -4.598 6.164 1 93.06 93 LEU A C 1
ATOM 718 O O . LEU A 1 93 ? 0.169 -5.703 5.906 1 93.06 93 LEU A O 1
ATOM 722 N N . LEU A 1 94 ? 1.626 -4.07 5.508 1 90.69 94 LEU A N 1
ATOM 723 C CA . LEU A 1 94 ? 2.209 -4.809 4.391 1 90.69 94 LEU A CA 1
ATOM 724 C C . LEU A 1 94 ? 2.928 -6.059 4.887 1 90.69 94 LEU A C 1
ATOM 726 O O . LEU A 1 94 ? 2.877 -7.105 4.234 1 90.69 94 LEU A O 1
ATOM 730 N N . THR A 1 95 ? 3.643 -5.922 6.004 1 85.81 95 THR A N 1
ATOM 731 C CA . THR A 1 95 ? 4.305 -7.078 6.594 1 85.81 95 THR A CA 1
ATOM 732 C C . THR A 1 95 ? 3.285 -8.141 7.004 1 85.81 95 THR A C 1
ATOM 734 O O . THR A 1 95 ? 3.488 -9.328 6.766 1 85.81 95 THR A O 1
ATOM 737 N N . LEU A 1 96 ? 2.238 -7.707 7.578 1 83.88 96 LEU A N 1
ATOM 738 C CA . LEU A 1 96 ? 1.16 -8.625 7.934 1 83.88 96 LEU A CA 1
ATOM 739 C C . LEU A 1 96 ? 0.611 -9.328 6.695 1 83.88 96 LEU A C 1
ATOM 741 O O . LEU A 1 96 ? 0.418 -10.547 6.703 1 83.88 96 LEU A O 1
ATOM 745 N N . PHE A 1 97 ? 0.376 -8.578 5.668 1 85 97 PHE A N 1
ATOM 746 C CA . PHE A 1 97 ? -0.075 -9.117 4.387 1 85 97 PHE A CA 1
ATOM 747 C C . PHE A 1 97 ? 0.89 -10.172 3.875 1 85 97 PHE A C 1
ATOM 749 O O . PHE A 1 97 ? 0.473 -11.281 3.518 1 85 97 PHE A O 1
ATOM 756 N N . ALA A 1 98 ? 2.119 -9.812 3.84 1 78.5 98 ALA A N 1
ATOM 757 C CA . ALA A 1 98 ? 3.125 -10.727 3.307 1 78.5 98 ALA A CA 1
ATOM 758 C C . ALA A 1 98 ? 3.209 -12 4.145 1 78.5 98 ALA A C 1
ATOM 760 O O . ALA A 1 98 ? 3.299 -13.102 3.604 1 78.5 98 ALA A O 1
ATOM 761 N N . LEU A 1 99 ? 3.174 -11.867 5.398 1 77.5 99 LEU A N 1
ATOM 762 C CA . LEU A 1 99 ? 3.293 -13.008 6.305 1 77.5 99 LEU A CA 1
ATOM 763 C C . LEU A 1 99 ? 2.098 -13.938 6.16 1 77.5 99 LEU A C 1
ATOM 765 O O . LEU A 1 99 ? 2.26 -15.164 6.133 1 77.5 99 LEU A O 1
ATOM 769 N N . LEU A 1 100 ? 0.985 -13.43 6.016 1 77.75 100 LEU A N 1
ATOM 770 C CA . LEU A 1 100 ? -0.218 -14.25 6.027 1 77.75 100 LEU A CA 1
ATOM 771 C C . LEU A 1 100 ? -0.48 -14.852 4.652 1 77.75 100 LEU A C 1
ATOM 773 O O . LEU A 1 100 ? -1.101 -15.914 4.539 1 77.75 100 LEU A O 1
ATOM 777 N N . HIS A 1 101 ? -0.085 -14.133 3.588 1 69.56 101 HIS A N 1
ATOM 778 C CA . HIS A 1 101 ? -0.21 -14.703 2.254 1 69.56 101 HIS A CA 1
ATOM 779 C C . HIS A 1 101 ? 0.979 -15.602 1.929 1 69.56 101 HIS A C 1
ATOM 781 O O . HIS A 1 101 ? 0.841 -16.578 1.186 1 69.56 101 HIS A O 1
ATOM 787 N N . TRP A 1 102 ? 2.207 -15.18 2.186 1 59.84 102 TRP A N 1
ATOM 788 C CA . TRP A 1 102 ? 3.455 -15.852 1.842 1 59.84 102 TRP A CA 1
ATOM 789 C C . TRP A 1 102 ? 3.416 -17.328 2.254 1 59.84 102 TRP A C 1
ATOM 791 O O . TRP A 1 102 ? 3.791 -18.203 1.476 1 59.84 102 TRP A O 1
ATOM 801 N N . ILE A 1 103 ? 3.117 -17.531 3.5 1 55.84 103 ILE A N 1
ATOM 802 C CA . ILE A 1 103 ? 3.314 -18.891 3.988 1 55.84 103 ILE A CA 1
ATOM 803 C C . ILE A 1 103 ? 2.551 -19.875 3.104 1 55.84 103 ILE A C 1
ATOM 805 O O . ILE A 1 103 ? 3.104 -20.891 2.67 1 55.84 103 ILE A O 1
ATOM 809 N N . PRO A 1 104 ? 1.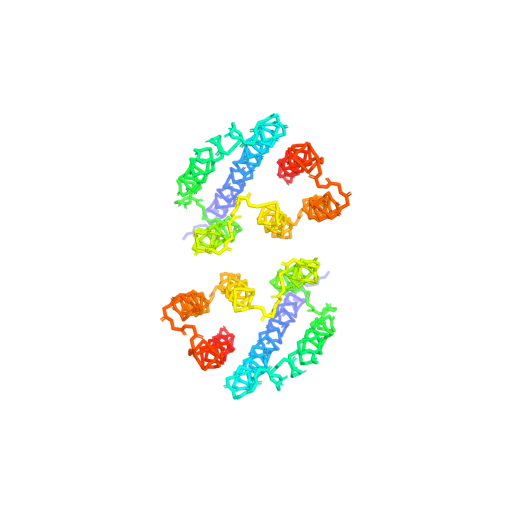466 -19.688 2.775 1 51.75 104 PRO A N 1
ATOM 810 C CA . PRO A 1 104 ? 0.748 -20.75 2.062 1 51.75 104 PRO A CA 1
ATOM 811 C C . PRO A 1 104 ? 0.758 -20.547 0.548 1 51.75 104 PRO A C 1
ATOM 813 O O . PRO A 1 104 ? 0.613 -21.516 -0.205 1 51.75 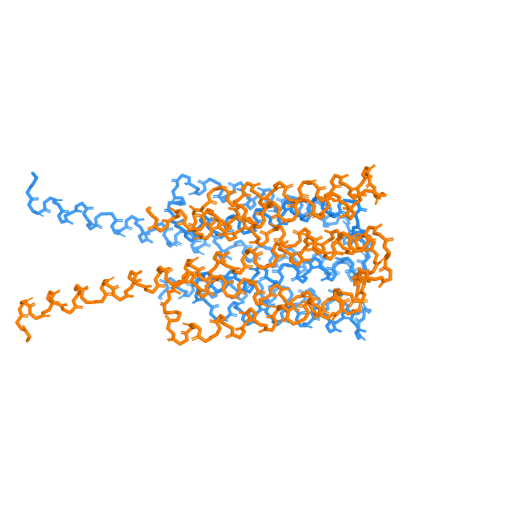104 PRO A O 1
ATOM 816 N N . LEU A 1 105 ? 0.84 -19.328 -0.007 1 52.22 105 LEU A N 1
ATOM 817 C CA . LEU A 1 105 ? 0.367 -19.141 -1.373 1 52.22 105 LEU A CA 1
ATOM 818 C C . LEU A 1 105 ? 1.528 -18.828 -2.314 1 52.22 105 LEU A C 1
ATOM 820 O O . LEU A 1 105 ? 1.46 -19.141 -3.508 1 52.22 105 LEU A O 1
ATOM 824 N N . LEU A 1 106 ? 2.359 -18.094 -1.825 1 51.12 106 LEU A N 1
ATOM 825 C CA . LEU A 1 106 ? 3.41 -17.672 -2.744 1 51.12 106 LEU A CA 1
ATOM 826 C C . LEU A 1 106 ? 4.758 -18.266 -2.342 1 51.12 106 LEU A C 1
ATOM 828 O O . LEU A 1 106 ? 5.469 -17.688 -1.512 1 51.12 106 LEU A O 1
ATOM 832 N N . PRO A 1 107 ? 4.781 -19.453 -2.869 1 56.19 107 PRO A N 1
ATOM 833 C CA . PRO A 1 107 ? 6.074 -20 -2.455 1 56.19 107 PRO A CA 1
ATOM 834 C C . PRO A 1 107 ? 7.234 -19.047 -2.756 1 56.19 107 PRO A C 1
ATOM 836 O O . PRO A 1 107 ? 7.562 -18.828 -3.924 1 56.19 107 PRO A O 1
ATOM 839 N N . PRO A 1 108 ? 7.566 -18.172 -1.787 1 56.91 108 PRO A N 1
ATOM 840 C CA . PRO A 1 108 ? 8.641 -17.188 -1.952 1 56.91 108 PRO A CA 1
ATOM 841 C C . PRO A 1 108 ? 9.906 -17.797 -2.545 1 56.91 108 PRO A C 1
ATOM 843 O O . PRO A 1 108 ? 10.82 -17.062 -2.939 1 56.91 108 PRO A O 1
ATOM 846 N N . TRP A 1 109 ? 9.68 -19.031 -2.906 1 64.12 109 TRP A N 1
ATOM 847 C CA . TRP A 1 109 ? 10.914 -19.672 -3.363 1 64.12 109 TRP A CA 1
ATOM 848 C C . TRP A 1 109 ? 10.945 -19.766 -4.883 1 64.12 109 TRP A C 1
ATOM 850 O O . TRP A 1 109 ? 11.961 -20.141 -5.469 1 64.12 109 TRP A O 1
ATOM 860 N N . THR A 1 110 ? 9.867 -19.281 -5.348 1 76.62 110 THR A N 1
ATOM 861 C CA . THR A 1 110 ? 9.906 -19.188 -6.801 1 76.62 110 THR A CA 1
ATOM 862 C C . THR A 1 110 ? 10.297 -17.781 -7.238 1 76.62 110 THR A C 1
ATOM 864 O O . THR A 1 110 ? 10.094 -16.812 -6.5 1 76.62 110 THR A O 1
ATOM 867 N N . LEU A 1 111 ? 10.891 -17.703 -8.406 1 82.44 111 LEU A N 1
ATOM 868 C CA . LEU A 1 111 ? 11.289 -16.406 -8.938 1 82.44 111 LEU A CA 1
ATOM 869 C C . LEU A 1 111 ? 10.078 -15.484 -9.062 1 82.44 111 LEU A C 1
ATOM 871 O O . LEU A 1 111 ? 10.188 -14.281 -8.852 1 82.44 111 LEU A O 1
ATOM 875 N N . ALA A 1 112 ? 8.922 -16.062 -9.406 1 79.44 112 ALA A N 1
ATOM 876 C CA . ALA A 1 112 ? 7.691 -15.297 -9.531 1 79.44 112 ALA A CA 1
ATOM 877 C C . ALA A 1 112 ? 7.277 -14.703 -8.188 1 79.44 112 ALA A C 1
ATOM 879 O O . ALA A 1 112 ? 6.891 -13.539 -8.109 1 79.44 112 ALA A O 1
ATOM 880 N N . GLY A 1 113 ? 7.316 -15.516 -7.207 1 78.44 113 GLY A N 1
ATOM 881 C CA . GLY A 1 113 ? 6.988 -15.047 -5.867 1 78.44 113 GLY A CA 1
ATOM 882 C C . GLY A 1 113 ? 7.934 -13.977 -5.359 1 78.44 113 GLY A C 1
ATOM 883 O O . GLY A 1 113 ? 7.504 -13.023 -4.715 1 78.44 113 GLY A O 1
ATOM 884 N N . GLU A 1 114 ? 9.188 -14.156 -5.68 1 83.19 114 GLU A N 1
ATOM 885 C CA . GLU A 1 114 ? 10.188 -13.172 -5.277 1 83.19 114 GLU A CA 1
ATOM 886 C C . GLU A 1 114 ? 9.953 -11.828 -5.969 1 83.19 114 GLU A C 1
ATOM 888 O O . GLU A 1 114 ? 10.023 -10.773 -5.336 1 83.19 114 GLU A O 1
ATOM 893 N N . SER A 1 115 ? 9.734 -11.938 -7.227 1 85.44 115 SER A N 1
ATOM 894 C CA . SER A 1 115 ? 9.469 -10.719 -7.992 1 85.44 115 SER A CA 1
ATOM 895 C C . SER A 1 115 ? 8.258 -9.977 -7.445 1 85.44 115 SER A C 1
ATOM 897 O O . SER A 1 115 ? 8.258 -8.742 -7.371 1 85.44 115 SER A O 1
ATOM 899 N N . PHE A 1 116 ? 7.297 -10.688 -7.043 1 81.75 116 PHE A N 1
ATOM 900 C CA . PHE A 1 116 ? 6.094 -10.094 -6.473 1 81.75 116 PHE A CA 1
ATOM 901 C C . PHE A 1 116 ? 6.41 -9.375 -5.168 1 81.75 116 PHE A C 1
ATOM 903 O O . PHE A 1 116 ? 5.961 -8.242 -4.953 1 81.75 116 PHE A O 1
ATOM 910 N N . LEU A 1 117 ? 7.105 -10.031 -4.363 1 83.12 117 LEU A N 1
ATOM 911 C CA . LEU A 1 117 ? 7.465 -9.438 -3.082 1 83.12 117 LEU A CA 1
ATOM 912 C C . LEU A 1 117 ? 8.305 -8.172 -3.285 1 83.12 117 LEU A C 1
ATOM 914 O O . LEU A 1 117 ? 8.086 -7.168 -2.604 1 83.12 117 LEU A O 1
ATOM 918 N N . VAL A 1 118 ? 9.242 -8.25 -4.16 1 89.31 118 VAL A N 1
ATOM 919 C CA . VAL A 1 118 ? 10.07 -7.094 -4.488 1 89.31 118 VAL A CA 1
ATOM 920 C C . VAL A 1 118 ? 9.188 -5.953 -5 1 89.31 118 VAL A C 1
ATOM 922 O O . VAL A 1 118 ? 9.391 -4.793 -4.641 1 89.31 118 VAL A O 1
ATOM 925 N N . SER A 1 119 ? 8.25 -6.309 -5.816 1 89.19 119 SER A N 1
ATOM 926 C CA . SER A 1 119 ? 7.332 -5.312 -6.363 1 89.19 119 SER A CA 1
ATOM 927 C C . SER A 1 119 ? 6.504 -4.66 -5.262 1 89.19 119 SER A C 1
ATOM 929 O O . SER A 1 119 ? 6.211 -3.465 -5.316 1 89.19 119 SER A O 1
ATOM 931 N N . LEU A 1 120 ? 6.082 -5.387 -4.273 1 88.31 120 LEU A N 1
ATOM 932 C CA . LEU A 1 120 ? 5.336 -4.844 -3.143 1 88.31 120 LEU A CA 1
ATOM 933 C C . LEU A 1 120 ? 6.191 -3.869 -2.342 1 88.31 120 LEU A C 1
ATOM 935 O O . LEU A 1 120 ? 5.707 -2.82 -1.913 1 88.31 120 LEU A O 1
ATOM 939 N N . VAL A 1 121 ? 7.395 -4.25 -2.15 1 91.44 121 VAL A N 1
ATOM 940 C CA . VAL A 1 121 ? 8.328 -3.371 -1.449 1 91.44 121 VAL A CA 1
ATOM 941 C C . VAL A 1 121 ? 8.531 -2.092 -2.254 1 91.44 121 VAL A C 1
ATOM 943 O O . VAL A 1 121 ? 8.555 -0.994 -1.693 1 91.44 121 VAL A O 1
ATOM 946 N N . ALA A 1 122 ? 8.719 -2.289 -3.545 1 94.44 122 ALA A N 1
ATOM 947 C CA . ALA A 1 122 ? 8.891 -1.143 -4.434 1 94.44 122 ALA A CA 1
ATOM 948 C C . ALA A 1 122 ? 7.684 -0.209 -4.363 1 94.44 122 ALA A C 1
ATOM 950 O O . ALA A 1 122 ? 7.84 1.014 -4.336 1 94.44 122 ALA A O 1
ATOM 951 N N . PHE A 1 123 ? 6.531 -0.75 -4.359 1 94.12 123 PHE A N 1
ATOM 952 C CA . PHE A 1 123 ? 5.297 0.006 -4.207 1 94.12 123 PHE A CA 1
ATOM 953 C C . PHE A 1 123 ? 5.305 0.803 -2.908 1 94.12 123 PHE A C 1
ATOM 955 O O . PHE A 1 123 ? 5.059 2.012 -2.912 1 94.12 123 PHE A O 1
ATOM 962 N N . ALA A 1 124 ? 5.551 0.105 -1.806 1 95.12 124 ALA A N 1
ATOM 963 C CA . ALA A 1 124 ? 5.551 0.763 -0.502 1 95.12 124 ALA A CA 1
ATOM 964 C C . ALA A 1 124 ? 6.621 1.851 -0.436 1 95.12 124 ALA A C 1
ATOM 966 O O . ALA A 1 124 ? 6.398 2.912 0.153 1 95.12 124 ALA A O 1
ATOM 967 N N . TYR A 1 125 ? 7.746 1.579 -1.011 1 95.94 125 TYR A N 1
ATOM 968 C CA . TYR A 1 125 ? 8.852 2.529 -1.059 1 95.94 125 TYR A CA 1
ATOM 969 C C . TYR A 1 125 ? 8.469 3.779 -1.842 1 95.94 125 TYR A C 1
ATOM 971 O O . TYR A 1 125 ? 8.695 4.902 -1.388 1 95.94 125 TYR A O 1
ATOM 979 N N . ALA A 1 126 ? 7.898 3.627 -2.998 1 96.62 126 ALA A N 1
ATOM 980 C CA . ALA A 1 126 ? 7.426 4.758 -3.793 1 96.62 126 ALA A CA 1
ATOM 981 C C . ALA A 1 126 ? 6.363 5.551 -3.037 1 96.62 126 ALA A C 1
ATOM 983 O O . ALA A 1 126 ? 6.391 6.785 -3.025 1 96.62 126 ALA A O 1
ATOM 984 N N . TYR A 1 127 ? 5.465 4.867 -2.385 1 96.88 127 TYR A N 1
ATOM 985 C CA . TYR A 1 127 ? 4.391 5.543 -1.666 1 96.88 127 TYR A CA 1
ATOM 986 C C . TYR A 1 127 ? 4.934 6.305 -0.463 1 96.88 127 TYR A C 1
ATOM 988 O O . TYR A 1 127 ? 4.438 7.379 -0.124 1 96.88 127 TYR A O 1
ATOM 996 N N . MET A 1 128 ? 5.902 5.695 0.212 1 93.81 128 MET A N 1
ATOM 997 C CA . MET A 1 128 ? 6.566 6.426 1.29 1 93.81 128 MET A CA 1
ATOM 998 C C . MET A 1 128 ? 7.117 7.754 0.788 1 93.81 128 MET A C 1
ATOM 1000 O O . MET A 1 128 ? 7.082 8.758 1.504 1 93.81 128 MET A O 1
ATOM 1004 N N . GLY A 1 129 ? 7.66 7.758 -0.447 1 94.31 129 GLY A N 1
ATOM 1005 C CA . GLY A 1 129 ? 8.078 9.016 -1.055 1 94.31 129 GLY A CA 1
ATOM 1006 C C . GLY A 1 129 ? 6.953 10.023 -1.172 1 94.31 129 GLY A C 1
ATOM 1007 O O . GLY A 1 129 ? 7.168 11.227 -0.975 1 94.31 129 GLY A O 1
ATOM 1008 N N . VAL A 1 130 ? 5.801 9.531 -1.489 1 93.44 130 VAL A N 1
ATOM 1009 C CA . VAL A 1 130 ? 4.625 10.391 -1.572 1 93.44 130 VAL A CA 1
ATOM 1010 C C . VAL A 1 130 ? 4.281 10.938 -0.187 1 93.44 130 VAL A C 1
ATOM 1012 O O . VAL A 1 130 ? 4.047 12.133 -0.027 1 93.44 130 VAL A O 1
ATOM 1015 N N . LEU A 1 131 ? 4.297 10.133 0.875 1 90.69 131 LEU A N 1
ATOM 1016 C CA . LEU A 1 131 ? 3.947 10.523 2.236 1 90.69 131 LEU A CA 1
ATOM 1017 C C . LEU A 1 131 ? 4.891 11.609 2.75 1 90.69 131 LEU A C 1
ATOM 1019 O O . LEU A 1 131 ? 4.453 12.562 3.4 1 90.69 131 LEU A O 1
ATOM 1023 N N . TRP A 1 132 ? 6.125 11.469 2.412 1 88.5 132 TRP A N 1
ATOM 1024 C CA . TRP A 1 132 ? 7.141 12.359 2.955 1 88.5 132 TRP A CA 1
ATOM 1025 C C . TRP A 1 132 ? 7.5 13.453 1.949 1 88.5 132 TRP A C 1
ATOM 1027 O O . TRP A 1 132 ? 8.398 14.258 2.195 1 88.5 132 TRP A O 1
ATOM 1037 N N . ARG A 1 133 ? 6.824 13.469 0.836 1 90.38 133 ARG A N 1
ATOM 1038 C CA . ARG A 1 133 ? 7.031 14.469 -0.212 1 90.38 133 ARG A CA 1
ATOM 1039 C C . ARG A 1 133 ? 8.477 14.453 -0.701 1 90.38 133 ARG A C 1
ATOM 1041 O O . ARG A 1 133 ? 9.117 15.5 -0.789 1 90.38 133 ARG A O 1
ATOM 1048 N N . LEU A 1 134 ? 8.938 13.312 -0.973 1 93.44 134 LEU A N 1
ATOM 1049 C CA . LEU A 1 134 ? 10.273 13.094 -1.523 1 93.44 134 LEU A CA 1
ATOM 1050 C C . LEU A 1 134 ? 10.188 12.484 -2.922 1 93.44 134 LEU A C 1
ATOM 1052 O O . LEU A 1 134 ? 10.18 11.258 -3.072 1 93.44 134 LEU A O 1
ATOM 1056 N N . PRO A 1 135 ? 10.188 13.32 -3.914 1 94.38 135 PRO A N 1
ATOM 1057 C CA . PRO A 1 135 ? 10.031 12.797 -5.273 1 94.38 135 PRO A CA 1
ATOM 1058 C C . PRO A 1 135 ? 11.141 11.836 -5.672 1 94.38 135 PRO A C 1
ATOM 1060 O O . PRO A 1 135 ? 10.914 10.906 -6.457 1 94.38 135 PRO A O 1
ATOM 1063 N N . GLY A 1 136 ? 12.32 12.133 -5.195 1 94.94 136 GLY A N 1
ATOM 1064 C CA . GLY A 1 136 ? 13.406 11.203 -5.473 1 94.94 136 GLY A CA 1
ATOM 1065 C C . GLY A 1 136 ? 13.094 9.781 -5.062 1 94.94 136 GLY A C 1
ATOM 1066 O O . GLY A 1 136 ? 13.406 8.836 -5.789 1 94.94 136 GLY A O 1
ATOM 1067 N N . MET A 1 137 ? 12.516 9.617 -3.941 1 95 137 MET A N 1
ATOM 1068 C CA . MET A 1 137 ? 12.156 8.297 -3.438 1 95 137 MET A CA 1
ATOM 1069 C C . MET A 1 137 ? 11.023 7.688 -4.262 1 95 137 MET A C 1
ATOM 1071 O O . MET A 1 137 ? 10.977 6.469 -4.453 1 95 137 MET A O 1
ATOM 1075 N N . VAL A 1 138 ? 10.125 8.508 -4.727 1 96.25 138 VAL A N 1
ATOM 1076 C CA . VAL A 1 138 ? 9.055 8.016 -5.594 1 96.25 138 VAL A CA 1
ATOM 1077 C C . VAL A 1 138 ? 9.656 7.402 -6.855 1 96.25 138 VAL A C 1
ATOM 1079 O O . VAL A 1 138 ? 9.336 6.27 -7.215 1 96.25 138 VAL A O 1
ATOM 1082 N N . TRP A 1 139 ? 10.539 8.133 -7.457 1 95.88 139 TRP A N 1
ATOM 1083 C CA . TRP A 1 139 ? 11.148 7.676 -8.703 1 95.88 139 TRP A CA 1
ATOM 1084 C C . TRP A 1 139 ? 12.023 6.453 -8.469 1 95.88 139 TRP A C 1
ATOM 1086 O O . TRP A 1 139 ? 12.102 5.559 -9.312 1 95.88 139 TRP A O 1
ATOM 1096 N N . ALA A 1 140 ? 12.688 6.406 -7.355 1 95.94 140 ALA A N 1
ATOM 1097 C CA . ALA A 1 140 ? 13.508 5.246 -7.023 1 95.94 140 ALA A CA 1
ATOM 1098 C C . ALA A 1 140 ? 12.641 3.998 -6.848 1 95.94 140 ALA A C 1
ATOM 1100 O O . ALA A 1 140 ? 13.016 2.91 -7.293 1 95.94 140 ALA A O 1
ATOM 1101 N N . GLY A 1 141 ? 11.547 4.133 -6.168 1 96.25 141 GLY A N 1
ATOM 1102 C CA . GLY A 1 141 ? 10.625 3.018 -6.023 1 96.25 141 GLY A CA 1
ATOM 1103 C C . GLY A 1 141 ? 10.055 2.537 -7.344 1 96.25 141 GLY A C 1
ATOM 1104 O O . GLY A 1 141 ? 10.008 1.332 -7.602 1 96.25 141 GLY A O 1
ATOM 1105 N N . LEU A 1 142 ? 9.672 3.469 -8.211 1 95.31 142 LEU A N 1
ATOM 1106 C CA . LEU A 1 142 ? 9.164 3.127 -9.531 1 95.31 142 LEU A CA 1
ATOM 1107 C C . LEU A 1 142 ? 10.25 2.467 -10.375 1 95.31 142 LEU A C 1
ATOM 1109 O O . LEU A 1 142 ? 9.961 1.55 -11.148 1 95.31 142 LEU A O 1
ATOM 1113 N N . GLY A 1 143 ? 11.422 2.977 -10.25 1 95.44 143 GLY A N 1
ATOM 1114 C CA . GLY A 1 143 ? 12.547 2.354 -10.938 1 95.44 143 GLY A CA 1
ATOM 1115 C C . GLY A 1 143 ? 12.805 0.931 -10.484 1 95.44 143 GLY A C 1
ATOM 1116 O O . GLY A 1 143 ? 13.055 0.045 -11.305 1 95.44 143 GLY A O 1
ATOM 1117 N N . LEU A 1 144 ? 12.797 0.726 -9.133 1 95.25 144 LEU A N 1
ATOM 1118 C CA . LEU A 1 144 ? 12.953 -0.618 -8.586 1 95.25 144 LEU A CA 1
ATOM 1119 C C . LEU A 1 144 ? 11.867 -1.551 -9.125 1 95.25 144 LEU A C 1
ATOM 1121 O O . LEU A 1 144 ? 12.156 -2.691 -9.492 1 95.25 144 LEU A O 1
ATOM 1125 N N . PHE A 1 145 ? 10.688 -1.051 -9.18 1 94.12 145 PHE A N 1
ATOM 1126 C CA . PHE A 1 145 ? 9.562 -1.812 -9.711 1 94.12 145 PHE A CA 1
ATOM 1127 C C . PHE A 1 145 ? 9.805 -2.186 -11.172 1 94.12 145 PHE A C 1
ATOM 1129 O O . PHE A 1 145 ? 9.664 -3.352 -11.547 1 94.12 145 PHE A O 1
ATOM 1136 N N . ALA A 1 146 ? 10.172 -1.266 -11.969 1 93.56 146 ALA A N 1
ATOM 1137 C CA . ALA A 1 146 ? 10.391 -1.484 -13.391 1 93.56 146 ALA A CA 1
ATOM 1138 C C . ALA A 1 146 ? 11.531 -2.473 -13.625 1 93.56 146 ALA A C 1
ATOM 1140 O O . ALA A 1 146 ? 11.414 -3.379 -14.453 1 93.56 146 ALA A O 1
ATOM 1141 N N . LEU A 1 147 ? 12.578 -2.314 -12.945 1 95.06 147 LEU A N 1
ATOM 1142 C CA . LEU A 1 147 ? 13.727 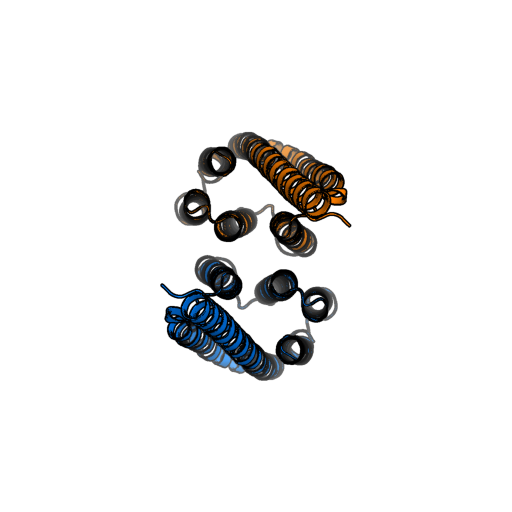-3.193 -13.133 1 95.06 147 LEU A CA 1
ATOM 1143 C C . LEU A 1 147 ? 13.422 -4.605 -12.641 1 95.06 147 LEU A C 1
ATOM 1145 O O . LEU A 1 147 ? 13.914 -5.582 -13.203 1 95.06 147 LEU A O 1
ATOM 1149 N N . ASP A 1 148 ? 12.648 -4.676 -11.555 1 93.88 148 ASP A N 1
ATOM 1150 C CA . ASP A 1 148 ? 12.188 -5.973 -11.078 1 93.88 148 ASP A CA 1
ATOM 1151 C C . ASP A 1 148 ? 11.453 -6.734 -12.18 1 93.88 148 ASP A C 1
ATOM 1153 O O . ASP A 1 148 ? 11.82 -7.863 -12.508 1 93.88 148 ASP A O 1
ATOM 1157 N N . LEU A 1 149 ? 10.539 -6.113 -12.812 1 90.06 149 LEU A N 1
ATOM 1158 C CA . LEU A 1 149 ? 9.742 -6.758 -13.852 1 90.06 149 LEU A CA 1
ATOM 1159 C C . LEU A 1 149 ? 10.586 -7.035 -15.094 1 90.06 149 LEU A C 1
ATOM 1161 O O . LEU A 1 149 ? 10.438 -8.078 -15.734 1 90.06 149 LEU A O 1
ATOM 1165 N N . LEU A 1 150 ? 11.383 -6.086 -15.391 1 92.94 150 LEU A N 1
ATOM 1166 C CA . LEU A 1 150 ? 12.242 -6.25 -16.562 1 92.94 150 LEU A CA 1
ATOM 1167 C C . LEU A 1 150 ? 13.156 -7.457 -16.391 1 92.94 150 LEU A C 1
ATOM 1169 O O . LEU A 1 150 ? 13.25 -8.305 -17.281 1 92.94 150 LEU A O 1
ATOM 1173 N N . LEU A 1 151 ? 13.828 -7.566 -15.25 1 93.94 151 LEU A N 1
ATOM 1174 C CA . LEU A 1 151 ? 14.75 -8.672 -14.992 1 93.94 151 LEU A CA 1
ATOM 1175 C C . LEU A 1 151 ? 13.992 -9.992 -14.898 1 93.94 151 LEU A C 1
ATOM 1177 O O . LEU A 1 151 ? 14.43 -11.008 -15.453 1 93.94 151 LEU A O 1
ATOM 1181 N N . PHE A 1 152 ? 12.93 -9.945 -14.258 1 89.88 152 PHE A N 1
ATOM 1182 C CA . PHE A 1 152 ? 12.125 -11.148 -14.086 1 89.88 152 PHE A CA 1
ATOM 1183 C C . PHE A 1 152 ? 11.641 -11.68 -15.43 1 89.88 152 PHE A C 1
ATOM 1185 O O . PHE A 1 152 ? 11.695 -12.883 -15.688 1 89.88 152 PHE A O 1
ATOM 1192 N N . ARG A 1 153 ? 11.219 -10.867 -16.359 1 87.38 153 ARG A N 1
ATOM 1193 C CA . ARG A 1 153 ? 10.586 -11.273 -17.609 1 87.38 153 ARG A CA 1
ATOM 1194 C C . ARG A 1 153 ? 11.625 -11.508 -18.703 1 87.38 153 ARG A C 1
ATOM 1196 O O . ARG A 1 153 ? 11.492 -12.438 -19.5 1 87.38 153 ARG A O 1
ATOM 1203 N N . LEU A 1 154 ? 12.664 -10.742 -18.734 1 92.56 154 LEU A N 1
ATOM 1204 C CA . LEU A 1 154 ? 13.562 -10.789 -19.875 1 92.56 154 LEU A CA 1
ATOM 1205 C C . LEU A 1 154 ? 14.891 -11.43 -19.5 1 92.56 154 LEU A C 1
ATOM 1207 O O . LEU A 1 154 ? 15.578 -11.992 -20.344 1 92.56 154 LEU A O 1
ATOM 1211 N N . PHE A 1 155 ? 15.297 -11.305 -18.234 1 94.19 155 PHE A N 1
ATOM 1212 C CA . PHE A 1 155 ? 16.594 -11.82 -17.828 1 94.19 155 PHE A CA 1
ATOM 1213 C C . PHE A 1 155 ? 16.5 -12.562 -16.5 1 94.19 155 PHE A C 1
ATOM 1215 O O . PHE A 1 155 ? 17.188 -12.219 -15.547 1 94.19 155 PHE A O 1
ATOM 1222 N N . PRO A 1 156 ? 15.742 -13.609 -16.438 1 92.06 156 PRO A N 1
ATOM 1223 C CA . PRO A 1 156 ? 15.555 -14.312 -15.164 1 92.06 156 PRO A CA 1
ATOM 1224 C C . PRO A 1 156 ? 16.859 -14.859 -14.594 1 92.06 156 PRO A C 1
ATOM 1226 O O . PRO A 1 156 ? 17 -14.992 -13.375 1 92.06 156 PRO A O 1
ATOM 1229 N N . GLY A 1 157 ? 17.812 -15.25 -15.422 1 93.25 157 GLY A N 1
ATOM 1230 C CA . GLY A 1 157 ? 19.109 -15.742 -14.961 1 93.25 157 GLY A CA 1
ATOM 1231 C C . GLY A 1 157 ? 19.922 -14.695 -14.234 1 93.25 157 GLY A C 1
ATOM 1232 O O . GLY A 1 157 ? 20.812 -15.031 -13.445 1 93.25 157 GLY A O 1
ATOM 1233 N N . LEU A 1 158 ? 19.656 -13.398 -14.477 1 95.06 158 LEU A N 1
ATOM 1234 C CA . LEU A 1 158 ? 20.391 -12.289 -13.883 1 95.06 158 LEU A CA 1
ATOM 1235 C C . LEU A 1 158 ? 19.562 -11.594 -12.812 1 95.06 158 LEU A C 1
ATOM 1237 O O . LEU A 1 158 ? 19.953 -10.539 -12.305 1 95.06 158 LEU A O 1
ATOM 1241 N N . PHE A 1 159 ? 18.531 -12.195 -12.484 1 95.56 159 PHE A N 1
ATOM 1242 C CA . PHE A 1 159 ? 17.578 -11.539 -11.602 1 95.56 159 PHE A CA 1
ATOM 1243 C C . PHE A 1 159 ? 18.219 -11.164 -10.273 1 95.56 159 PHE A C 1
ATOM 1245 O O . PHE A 1 159 ? 18.172 -10.008 -9.859 1 95.56 159 PHE A O 1
ATOM 1252 N N . HIS A 1 160 ? 18.875 -12.141 -9.711 1 96.19 160 HIS A N 1
ATOM 1253 C CA . HIS A 1 160 ? 19.406 -11.906 -8.375 1 96.19 160 HIS A CA 1
ATOM 1254 C C . HIS A 1 160 ? 20.594 -10.945 -8.406 1 96.19 160 HIS A C 1
ATOM 1256 O O . HIS A 1 160 ? 20.75 -10.117 -7.504 1 96.19 160 HIS A O 1
ATOM 1262 N N . LEU A 1 161 ? 21.391 -11.07 -9.391 1 96.06 161 LEU A N 1
ATOM 1263 C CA . LEU A 1 161 ? 22.5 -10.133 -9.523 1 96.06 161 LEU A CA 1
ATOM 1264 C C . LEU A 1 161 ? 22 -8.711 -9.742 1 96.06 161 LEU A C 1
ATOM 1266 O O . LEU A 1 161 ? 22.484 -7.77 -9.109 1 96.06 161 LEU A O 1
ATOM 1270 N N . GLY A 1 162 ? 21.094 -8.539 -10.617 1 96.75 162 GLY A N 1
ATOM 1271 C CA . GLY A 1 162 ? 20.484 -7.238 -10.859 1 96.75 162 GLY A CA 1
ATOM 1272 C C . GLY A 1 162 ? 19.781 -6.672 -9.641 1 96.75 162 GLY A C 1
ATOM 1273 O O . GLY A 1 162 ? 19.906 -5.477 -9.352 1 96.75 162 GLY A O 1
ATOM 1274 N N . MET A 1 163 ? 19.156 -7.566 -8.969 1 95.5 163 MET A N 1
ATOM 1275 C CA . MET A 1 163 ? 18.406 -7.129 -7.793 1 95.5 163 MET A CA 1
ATOM 1276 C C . MET A 1 163 ? 19.359 -6.719 -6.672 1 95.5 163 MET A C 1
ATOM 1278 O O . MET A 1 163 ? 19.047 -5.824 -5.883 1 95.5 163 MET A O 1
ATOM 1282 N N . ALA A 1 164 ? 20.469 -7.402 -6.586 1 96.62 164 ALA A N 1
ATOM 1283 C CA . A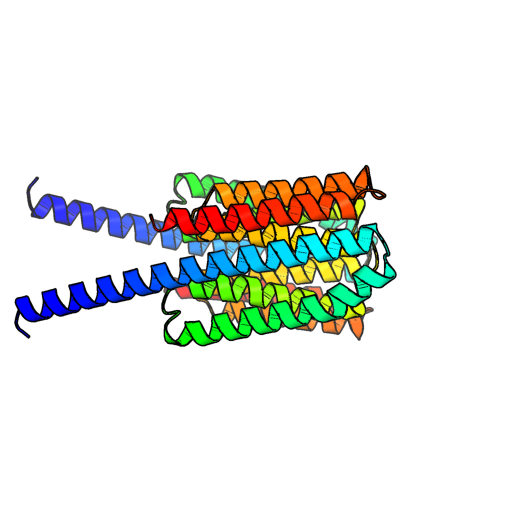LA A 1 164 ? 21.453 -7.012 -5.586 1 96.62 164 ALA A CA 1
ATOM 1284 C C . ALA A 1 164 ? 21.859 -5.551 -5.77 1 96.62 164 ALA A C 1
ATOM 1286 O O . ALA A 1 164 ? 21.859 -4.777 -4.809 1 96.62 164 ALA A O 1
ATOM 1287 N N . ALA A 1 165 ? 22.125 -5.207 -6.957 1 95.88 165 ALA A N 1
ATOM 1288 C CA . ALA A 1 165 ? 22.562 -3.846 -7.266 1 95.88 165 ALA A CA 1
ATOM 1289 C C . ALA A 1 165 ? 21.406 -2.859 -7.148 1 95.88 165 ALA A C 1
ATOM 1291 O O . ALA A 1 165 ? 21.516 -1.823 -6.492 1 95.88 165 ALA A O 1
ATOM 1292 N N . THR A 1 166 ? 20.281 -3.193 -7.727 1 95.25 166 THR A N 1
ATOM 1293 C CA . THR A 1 166 ? 19.141 -2.285 -7.809 1 95.25 166 THR A CA 1
ATOM 1294 C C . THR A 1 166 ? 18.562 -2.016 -6.426 1 95.25 166 THR A C 1
ATOM 1296 O O . THR A 1 166 ? 18.25 -0.871 -6.09 1 95.25 166 THR A O 1
ATOM 1299 N N . GLY A 1 167 ? 18.422 -3.043 -5.676 1 94.69 167 GLY A N 1
ATOM 1300 C CA . GLY A 1 167 ? 17.875 -2.875 -4.332 1 94.69 167 GLY A CA 1
ATOM 1301 C C . GLY A 1 167 ? 18.781 -2.051 -3.432 1 94.69 167 GLY A C 1
ATOM 1302 O O . GLY A 1 167 ? 18.312 -1.148 -2.736 1 94.69 167 GLY A O 1
ATOM 1303 N N . LEU A 1 168 ? 20.031 -2.373 -3.453 1 94.69 168 LEU A N 1
ATOM 1304 C CA . LEU A 1 168 ? 21 -1.63 -2.65 1 94.69 168 LEU A CA 1
ATOM 1305 C C . LEU A 1 168 ? 21 -0.152 -3.029 1 94.69 168 LEU A C 1
ATOM 1307 O O . LEU A 1 168 ? 20.875 0.716 -2.164 1 94.69 168 LEU A O 1
ATOM 1311 N N . LEU A 1 169 ? 21.078 0.148 -4.277 1 95.5 169 LEU A N 1
ATOM 1312 C CA . LEU A 1 169 ? 21.156 1.522 -4.758 1 95.5 169 LEU A CA 1
ATOM 1313 C C . LEU A 1 169 ? 19.875 2.283 -4.457 1 95.5 169 LEU A C 1
ATOM 1315 O O . LEU A 1 169 ? 19.922 3.426 -3.994 1 95.5 169 LEU A O 1
ATOM 1319 N N . ALA A 1 170 ? 18.766 1.656 -4.688 1 95.69 170 ALA A N 1
ATOM 1320 C CA . ALA A 1 170 ? 17.484 2.32 -4.473 1 95.69 170 ALA A CA 1
ATOM 1321 C C . ALA A 1 170 ? 17.281 2.658 -3 1 95.69 170 ALA A C 1
ATOM 1323 O O . ALA A 1 170 ? 16.891 3.777 -2.66 1 95.69 170 ALA A O 1
ATOM 1324 N N . LEU A 1 171 ? 17.562 1.774 -2.119 1 95.62 171 LEU A N 1
ATOM 1325 C CA . LEU A 1 171 ? 17.297 1.976 -0.7 1 95.62 171 LEU A CA 1
ATOM 1326 C C . LEU A 1 171 ? 18.297 2.951 -0.088 1 95.62 171 LEU A C 1
ATOM 1328 O O . LEU A 1 171 ? 17.906 3.812 0.71 1 95.62 171 LEU A O 1
ATOM 1332 N N . VAL A 1 172 ? 19.531 2.877 -0.448 1 94.44 172 VAL A N 1
ATOM 1333 C CA . VAL A 1 172 ? 20.531 3.82 0.055 1 94.44 172 VAL A CA 1
ATOM 1334 C C . VAL A 1 172 ? 20.203 5.227 -0.446 1 94.44 172 VAL A C 1
ATOM 1336 O O . VAL A 1 172 ? 20.297 6.195 0.309 1 94.44 172 VAL A O 1
ATOM 1339 N N . TYR A 1 173 ? 19.859 5.281 -1.718 1 95.62 173 TYR A N 1
ATOM 1340 C CA . TYR A 1 173 ? 19.453 6.566 -2.271 1 95.62 173 TYR A CA 1
ATOM 1341 C C . TYR A 1 173 ? 18.281 7.152 -1.481 1 95.62 173 TYR A C 1
ATOM 1343 O O . TYR A 1 173 ? 18.25 8.352 -1.206 1 95.62 173 TYR A O 1
ATOM 1351 N N . GLY A 1 174 ? 17.344 6.367 -1.121 1 93.31 174 GLY A N 1
ATOM 1352 C CA . GLY A 1 174 ? 16.25 6.832 -0.292 1 93.31 174 GLY A CA 1
ATOM 1353 C C . GLY A 1 174 ? 16.703 7.355 1.059 1 93.31 174 GLY A C 1
ATOM 1354 O O . GLY A 1 174 ? 16.156 8.352 1.556 1 93.31 174 GLY A O 1
ATOM 1355 N N . GLY A 1 175 ? 17.625 6.656 1.679 1 91.88 175 GLY A N 1
ATOM 1356 C CA . GLY A 1 175 ? 18.203 7.16 2.918 1 91.88 175 GLY A CA 1
ATOM 1357 C C . GLY A 1 175 ? 18.812 8.547 2.773 1 91.88 175 GLY A C 1
ATOM 1358 O O . GLY A 1 175 ? 18.562 9.422 3.605 1 91.88 175 GLY A O 1
ATOM 1359 N N . VAL A 1 176 ? 19.516 8.734 1.703 1 92.06 176 VAL A N 1
ATOM 1360 C CA . VAL A 1 176 ? 20.141 10.023 1.432 1 92.06 176 VAL A CA 1
ATOM 1361 C C . VAL A 1 176 ? 19.062 11.086 1.223 1 92.06 176 VAL A C 1
ATOM 1363 O O . VAL A 1 176 ? 19.188 12.211 1.729 1 92.06 176 VAL A O 1
ATOM 1366 N N . CYS A 1 177 ? 18 10.742 0.51 1 91.75 177 CYS A N 1
ATOM 1367 C CA . CYS A 1 177 ? 16.891 11.672 0.294 1 91.75 177 CYS A CA 1
ATOM 1368 C C . CYS A 1 177 ? 16.266 12.086 1.618 1 91.75 177 CYS A C 1
ATOM 1370 O O . CYS A 1 177 ? 15.969 13.266 1.821 1 91.75 177 CYS A O 1
ATOM 1372 N N . LEU A 1 178 ? 16.141 11.148 2.506 1 87.69 178 LEU A N 1
ATOM 1373 C CA . LEU A 1 178 ? 15.555 11.445 3.812 1 87.69 178 LEU A CA 1
ATOM 1374 C C . LEU A 1 178 ? 16.469 12.383 4.605 1 87.69 178 LEU A C 1
ATOM 1376 O O . LEU A 1 178 ? 15.992 13.352 5.203 1 87.69 178 LEU A O 1
ATOM 1380 N N . TRP A 1 179 ? 17.75 12.109 4.535 1 88.31 179 TRP A N 1
ATOM 1381 C CA . TRP A 1 179 ? 18.703 12.906 5.293 1 88.31 179 TRP A CA 1
ATOM 1382 C C . TRP A 1 179 ? 18.812 14.32 4.719 1 88.31 179 TRP A C 1
ATOM 1384 O O . TRP A 1 179 ? 19.047 15.281 5.457 1 88.31 179 TRP A O 1
ATOM 1394 N N . ARG A 1 180 ? 18.5 14.5 3.531 1 86.81 180 ARG A N 1
ATOM 1395 C CA . ARG A 1 180 ? 18.562 15.812 2.902 1 86.81 180 ARG A CA 1
ATOM 1396 C C . ARG A 1 180 ? 17.281 16.594 3.123 1 86.81 180 ARG A C 1
ATOM 1398 O O . ARG A 1 180 ? 17.234 17.812 2.959 1 86.81 180 ARG A O 1
ATOM 1405 N N . TRP A 1 181 ? 16.234 15.82 3.307 1 79.06 181 TRP A N 1
ATOM 1406 C CA . TRP A 1 181 ? 14.938 16.438 3.574 1 79.06 181 TRP A CA 1
ATOM 1407 C C . TRP A 1 181 ? 14.992 17.297 4.832 1 79.06 181 TRP A C 1
ATOM 1409 O O . TRP A 1 181 ? 14.328 18.344 4.906 1 79.06 181 TRP A O 1
ATOM 1419 N N . THR A 1 182 ? 15.758 17 5.871 1 65.69 182 THR A N 1
ATOM 1420 C CA . THR A 1 182 ? 15.859 17.719 7.133 1 65.69 182 THR A CA 1
ATOM 1421 C C . THR A 1 182 ? 16.828 18.891 7.008 1 65.69 182 THR A C 1
ATOM 1423 O O . THR A 1 182 ? 16.906 19.734 7.902 1 65.69 182 THR A O 1
ATOM 1426 N N . ARG A 1 183 ? 17.516 18.938 5.871 1 60.12 183 ARG A N 1
ATOM 1427 C CA . ARG A 1 183 ? 18.438 20.047 5.719 1 60.12 183 ARG A CA 1
ATOM 1428 C C . ARG A 1 183 ? 17.766 21.234 5.023 1 60.12 183 ARG A C 1
ATOM 1430 O O . ARG A 1 183 ? 16.844 21.047 4.219 1 60.12 183 ARG A O 1
ATOM 1437 N N . MET B 1 1 ? -2.387 46.188 3.375 1 64.75 1 MET B N 1
ATOM 1438 C CA . MET B 1 1 ? -3.562 45.344 3.598 1 64.75 1 MET B CA 1
ATOM 1439 C C . MET B 1 1 ? -4.117 45.562 5.004 1 64.75 1 MET B C 1
ATOM 1441 O O . MET B 1 1 ? -3.359 45.625 5.973 1 64.75 1 MET B O 1
ATOM 1445 N N . LYS B 1 2 ? -5.387 45.938 5.164 1 85.62 2 LYS B N 1
ATOM 1446 C CA . LYS B 1 2 ? -6.039 46.156 6.449 1 85.62 2 LYS B CA 1
ATOM 1447 C C . LYS B 1 2 ? -6.223 44.844 7.211 1 85.62 2 LYS B C 1
ATOM 1449 O O . LYS B 1 2 ? -6.441 43.812 6.609 1 85.62 2 LYS B O 1
ATOM 1454 N N . PRO B 1 3 ? -5.977 44.812 8.508 1 88 3 PRO B N 1
ATOM 1455 C CA . PRO B 1 3 ? -6.16 43.594 9.312 1 88 3 PRO B CA 1
ATOM 1456 C C . PRO B 1 3 ? -7.5 42.906 9.055 1 88 3 PRO B C 1
ATOM 1458 O O . PRO B 1 3 ? -7.582 41.688 9.062 1 88 3 PRO B O 1
ATOM 1461 N N . GLU B 1 4 ? -8.484 43.719 8.828 1 86.75 4 GLU B N 1
ATOM 1462 C CA . GLU B 1 4 ? -9.812 43.156 8.562 1 86.75 4 GLU B CA 1
ATOM 1463 C C . GLU B 1 4 ? -9.836 42.406 7.234 1 86.75 4 GLU B C 1
ATOM 1465 O O . GLU B 1 4 ? -10.477 41.344 7.125 1 86.75 4 GLU B O 1
ATOM 1470 N N . GLU B 1 5 ? -9.195 42.969 6.223 1 86.25 5 GLU B N 1
ATOM 1471 C CA . GLU B 1 5 ? -9.094 42.312 4.922 1 86.25 5 GLU B CA 1
ATOM 1472 C C . GLU B 1 5 ? -8.297 41 5.012 1 86.25 5 GLU B C 1
ATOM 1474 O O . GLU B 1 5 ? -8.664 40 4.398 1 86.25 5 GLU B O 1
ATOM 1479 N N . ALA B 1 6 ? -7.246 41 5.762 1 88.75 6 ALA B N 1
ATOM 1480 C CA . ALA B 1 6 ? -6.434 39.812 5.988 1 88.75 6 ALA B CA 1
ATOM 1481 C C . ALA B 1 6 ? -7.246 38.719 6.68 1 88.75 6 ALA B C 1
ATOM 1483 O O . ALA B 1 6 ? -7.168 37.562 6.301 1 88.75 6 ALA B O 1
ATOM 1484 N N . LYS B 1 7 ? -8.039 39.062 7.672 1 88.31 7 LYS B N 1
ATOM 1485 C CA . LYS B 1 7 ? -8.898 38.125 8.375 1 88.31 7 LYS B CA 1
ATOM 1486 C C . LYS B 1 7 ? -9.969 37.562 7.445 1 88.31 7 LYS B C 1
ATOM 1488 O O . LYS B 1 7 ? -10.25 36.344 7.484 1 88.31 7 LYS B O 1
ATOM 1493 N N . ALA B 1 8 ? -10.438 38.406 6.633 1 88.62 8 ALA B N 1
ATOM 1494 C CA . ALA B 1 8 ? -11.453 37.969 5.68 1 88.62 8 ALA B CA 1
ATOM 1495 C C . ALA B 1 8 ? -10.867 37 4.672 1 88.62 8 ALA B C 1
ATOM 1497 O O . ALA B 1 8 ? -11.523 36 4.297 1 88.62 8 ALA B O 1
ATOM 1498 N N . LEU B 1 9 ? -9.688 37.156 4.195 1 87.31 9 LEU B N 1
ATOM 1499 C CA . LEU B 1 9 ? -9 36.281 3.254 1 87.31 9 LEU B CA 1
ATOM 1500 C C . LEU B 1 9 ? -8.688 34.938 3.896 1 87.31 9 LEU B C 1
ATOM 1502 O O . LEU B 1 9 ? -8.82 33.875 3.252 1 87.31 9 LEU B O 1
ATOM 1506 N N . LEU B 1 10 ? -8.352 34.938 5.215 1 86.5 10 LEU B N 1
ATOM 1507 C CA . LEU B 1 10 ? -8.062 33.719 5.945 1 86.5 10 LEU B CA 1
ATOM 1508 C C . LEU B 1 10 ? -9.328 32.875 6.141 1 86.5 10 LEU B C 1
ATOM 1510 O O . LEU B 1 10 ? -9.312 31.656 5.98 1 86.5 10 LEU B O 1
ATOM 1514 N N . GLU B 1 11 ? -10.344 33.625 6.465 1 87.12 11 GLU B N 1
ATOM 1515 C CA . GLU B 1 11 ? -11.617 32.938 6.652 1 87.12 11 GLU B CA 1
ATOM 1516 C C . GLU B 1 11 ? -12.117 32.344 5.34 1 87.12 11 GLU B C 1
ATOM 1518 O O . GLU B 1 11 ? -12.664 31.234 5.328 1 87.12 11 GLU B O 1
ATOM 1523 N N . ALA B 1 12 ? -11.914 33.031 4.266 1 86.19 12 ALA B N 1
ATOM 1524 C CA . ALA B 1 12 ? -12.297 32.531 2.945 1 86.19 12 ALA B CA 1
ATOM 1525 C C . ALA B 1 12 ? -11.461 31.312 2.562 1 86.19 12 ALA B C 1
ATOM 1527 O O . ALA B 1 12 ? -11.984 30.344 1.984 1 86.19 12 ALA B O 1
ATOM 1528 N N . ALA B 1 13 ? -10.195 31.281 2.891 1 82.38 13 ALA B N 1
ATOM 1529 C CA . ALA B 1 13 ? -9.297 30.156 2.623 1 82.38 13 ALA B CA 1
ATOM 1530 C C . ALA B 1 13 ? -9.703 28.938 3.436 1 82.38 13 ALA B C 1
ATOM 1532 O O . ALA B 1 13 ? -9.711 27.812 2.918 1 82.38 13 ALA B O 1
ATOM 1533 N N . GLU B 1 14 ? -10.094 29.266 4.695 1 82.56 14 GLU B N 1
ATOM 1534 C CA . GLU B 1 14 ? -10.516 28.172 5.574 1 82.56 14 GLU B CA 1
ATOM 1535 C C . GLU B 1 14 ? -11.82 27.547 5.09 1 82.56 14 GLU B C 1
ATOM 1537 O O . GLU B 1 14 ? -11.977 26.328 5.117 1 82.56 14 GLU B O 1
ATOM 1542 N N . ARG B 1 15 ? -12.695 28.406 4.66 1 82.56 15 ARG B N 1
ATOM 1543 C CA . ARG B 1 15 ? -13.977 27.922 4.152 1 82.56 15 ARG B CA 1
ATOM 1544 C C . ARG B 1 15 ? -13.789 27.125 2.867 1 82.56 15 ARG B C 1
ATOM 1546 O O . ARG B 1 15 ? -14.438 26.094 2.67 1 82.56 15 ARG B O 1
ATOM 1553 N N . ALA B 1 16 ? -12.938 27.562 1.969 1 80.88 16 ALA B N 1
ATOM 1554 C CA . ALA B 1 16 ? -12.625 26.844 0.729 1 80.88 16 ALA B CA 1
ATOM 1555 C C . ALA B 1 16 ? -12 25.484 1.019 1 80.88 16 ALA B C 1
ATOM 1557 O O . ALA B 1 16 ? -12.32 24.5 0.355 1 80.88 16 ALA B O 1
ATOM 1558 N N . GLU B 1 17 ? -11.219 25.484 2.021 1 76.69 17 GLU B N 1
ATOM 1559 C CA . GLU B 1 17 ? -10.578 24.234 2.416 1 76.69 17 GLU B CA 1
ATOM 1560 C C . GLU B 1 17 ? -11.594 23.234 2.98 1 76.69 17 GLU B C 1
ATOM 1562 O O . GLU B 1 17 ? -11.531 22.047 2.697 1 76.69 17 GLU B O 1
ATOM 1567 N N . GLU B 1 18 ? -12.484 23.812 3.768 1 77.88 18 GLU B N 1
ATOM 1568 C CA . GLU B 1 18 ? -13.516 22.969 4.363 1 77.88 18 GLU B CA 1
ATOM 1569 C C . GLU B 1 18 ? -14.445 22.391 3.299 1 77.88 18 GLU B C 1
ATOM 1571 O O . GLU B 1 18 ? -14.805 21.219 3.35 1 77.88 18 GLU B O 1
ATOM 1576 N N . GLU B 1 19 ? -14.805 23.234 2.373 1 79.12 19 GLU B N 1
ATOM 1577 C CA . GLU B 1 19 ? -15.672 22.781 1.285 1 79.12 19 GLU B CA 1
ATOM 1578 C C . GLU B 1 19 ? -14.977 21.734 0.429 1 79.12 19 GLU B C 1
ATOM 1580 O O . GLU B 1 19 ? -15.602 20.75 0.003 1 79.12 19 GLU B O 1
ATOM 1585 N N . ALA B 1 20 ? -13.766 21.922 0.211 1 75 20 ALA B N 1
ATOM 1586 C CA . ALA B 1 20 ? -12.984 20.969 -0.569 1 75 20 ALA B CA 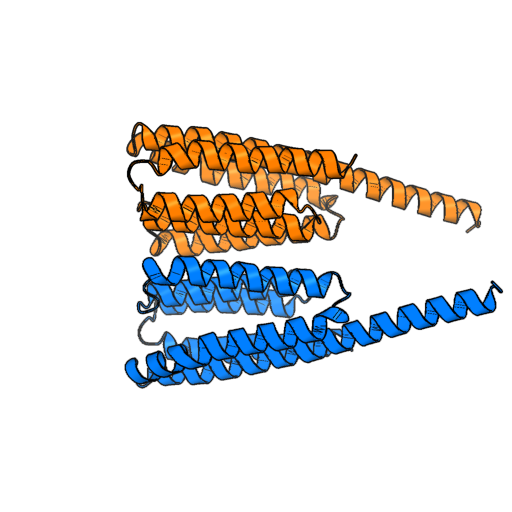1
ATOM 1587 C C . ALA B 1 20 ? -12.883 19.625 0.151 1 75 20 ALA B C 1
ATOM 1589 O O . ALA B 1 20 ? -12.992 18.578 -0.476 1 75 20 ALA B O 1
ATOM 1590 N N . ARG B 1 21 ? -12.781 19.672 1.368 1 74.81 21 ARG B N 1
ATOM 1591 C CA . ARG B 1 21 ? -12.703 18.469 2.178 1 74.81 21 ARG B CA 1
ATOM 1592 C C . ARG B 1 21 ? -14.023 17.688 2.137 1 74.81 21 ARG B C 1
ATOM 1594 O O . ARG B 1 21 ? -14.023 16.469 2.016 1 74.81 21 ARG B O 1
ATOM 1601 N N . LEU B 1 22 ? -15.078 18.484 2.225 1 75.94 22 LEU B N 1
ATOM 1602 C CA . LEU B 1 22 ? -16.406 17.875 2.207 1 75.94 22 LEU B CA 1
ATOM 1603 C C . LEU B 1 22 ? -16.672 17.203 0.862 1 75.94 22 LEU B C 1
ATOM 1605 O O . LEU B 1 22 ? -17.234 16.109 0.81 1 75.94 22 LEU B O 1
ATOM 1609 N N . ARG B 1 23 ? -16.312 17.812 -0.128 1 76.81 23 ARG B N 1
ATOM 1610 C CA . ARG B 1 23 ? -16.516 17.25 -1.461 1 76.81 23 ARG B CA 1
ATOM 1611 C C . ARG B 1 23 ? -15.703 15.969 -1.639 1 76.81 23 ARG B C 1
ATOM 1613 O O . ARG B 1 23 ? -16.188 15 -2.227 1 76.81 23 ARG B O 1
ATOM 1620 N N . LEU B 1 24 ? -14.531 15.992 -1.15 1 74.31 24 LEU B N 1
ATOM 1621 C CA . LEU B 1 24 ? -13.656 14.828 -1.239 1 74.31 24 LEU B CA 1
ATOM 1622 C C . LEU B 1 24 ? -14.242 13.648 -0.476 1 74.31 24 LEU B C 1
ATOM 1624 O O . LEU B 1 24 ? -14.234 12.516 -0.97 1 74.31 24 LEU B O 1
ATOM 1628 N N . VAL B 1 25 ? -14.727 13.93 0.602 1 77.19 25 VAL B N 1
ATOM 1629 C CA . VAL B 1 25 ? -15.297 12.898 1.46 1 77.19 25 VAL B CA 1
ATOM 1630 C C . VAL B 1 25 ? -16.562 12.336 0.822 1 77.19 25 VAL B C 1
ATOM 1632 O O . VAL B 1 25 ? -16.797 11.125 0.829 1 77.19 25 VAL B O 1
ATOM 1635 N N . LEU B 1 26 ? -17.359 13.227 0.283 1 78.62 26 LEU B N 1
ATOM 1636 C CA . LEU B 1 26 ? -18.594 12.805 -0.353 1 78.62 26 LEU B CA 1
ATOM 1637 C C . LEU B 1 26 ? -18.312 11.93 -1.571 1 78.62 26 LEU B C 1
ATOM 1639 O O . LEU B 1 26 ? -18.906 10.852 -1.719 1 78.62 26 LEU B O 1
ATOM 1643 N N . LEU B 1 27 ? -17.438 12.344 -2.348 1 80.5 27 LEU B N 1
ATOM 1644 C CA . LEU B 1 27 ? -17.078 11.594 -3.543 1 80.5 27 LEU B CA 1
ATOM 1645 C C . LEU B 1 27 ? -16.406 10.266 -3.17 1 80.5 27 LEU B C 1
ATOM 1647 O O . LEU B 1 27 ? -16.688 9.234 -3.779 1 80.5 27 LEU B O 1
ATOM 1651 N N . GLY B 1 28 ? -15.586 10.359 -2.184 1 84.06 28 GLY B N 1
ATOM 1652 C CA . GLY B 1 28 ? -14.945 9.141 -1.705 1 84.06 28 GLY B CA 1
ATOM 1653 C C . GLY B 1 28 ? -15.938 8.102 -1.218 1 84.06 28 GLY B C 1
ATOM 1654 O O . GLY B 1 28 ? -15.789 6.91 -1.503 1 84.06 28 GLY B O 1
ATOM 1655 N N . GLY B 1 29 ? -16.891 8.578 -0.525 1 86.5 29 GLY B N 1
ATOM 1656 C CA . GLY B 1 29 ? -17.938 7.676 -0.059 1 86.5 29 GLY B CA 1
ATOM 1657 C C . GLY B 1 29 ? -18.703 7.02 -1.189 1 86.5 29 GLY B C 1
ATOM 1658 O O . GLY B 1 29 ? -18.953 5.816 -1.155 1 86.5 29 GLY B O 1
ATOM 1659 N N . TRP B 1 30 ? -19.016 7.75 -2.154 1 86.25 30 TRP B N 1
ATOM 1660 C CA . TRP B 1 30 ? -19.781 7.227 -3.283 1 86.25 30 TRP B CA 1
ATOM 1661 C C . TRP B 1 30 ? -18.938 6.25 -4.102 1 86.25 30 TRP B C 1
ATOM 1663 O O . TRP B 1 30 ? -19.453 5.281 -4.656 1 86.25 30 TRP B O 1
ATOM 1673 N N . TYR B 1 31 ? -17.609 6.48 -4.195 1 89.25 31 TYR B N 1
ATOM 1674 C CA . TYR B 1 31 ? -16.719 5.523 -4.832 1 89.25 31 TYR B CA 1
ATOM 1675 C C . TYR B 1 31 ? -16.766 4.176 -4.121 1 89.25 31 TYR B C 1
ATOM 1677 O O . TYR B 1 31 ? -16.828 3.129 -4.766 1 89.25 31 TYR B O 1
ATOM 1685 N N . LEU B 1 32 ? -16.797 4.254 -2.867 1 92.19 32 LEU B N 1
ATOM 1686 C CA . LEU B 1 32 ? -16.797 3.02 -2.09 1 92.19 32 LEU B CA 1
ATOM 1687 C C . LEU B 1 32 ? -18.125 2.27 -2.264 1 92.19 32 LEU B C 1
ATOM 1689 O O . LEU B 1 32 ? -18.125 1.042 -2.385 1 92.19 32 LEU B O 1
ATOM 1693 N N . VAL B 1 33 ? -19.156 3.012 -2.332 1 91.19 33 VAL B N 1
ATOM 1694 C CA . VAL B 1 33 ? -20.469 2.395 -2.529 1 91.19 33 VAL B CA 1
ATOM 1695 C C . VAL B 1 33 ? -20.547 1.79 -3.93 1 91.19 33 VAL B C 1
ATOM 1697 O O . VAL B 1 33 ? -21.031 0.671 -4.102 1 91.19 33 VAL B O 1
ATOM 1700 N N . LEU B 1 34 ? -20.062 2.486 -4.875 1 91.12 34 LEU B N 1
ATOM 1701 C CA . LEU B 1 34 ? -20.047 1.998 -6.25 1 91.12 34 LEU B CA 1
ATOM 1702 C C . LEU B 1 34 ? -19.234 0.71 -6.352 1 91.12 34 LEU B C 1
ATOM 1704 O O . LEU B 1 34 ? -19.719 -0.292 -6.883 1 91.12 34 LEU B O 1
ATOM 1708 N N . TRP B 1 35 ? -18.062 0.684 -5.906 1 94.12 35 TRP B N 1
ATOM 1709 C CA . TRP B 1 35 ? -17.188 -0.487 -5.973 1 94.12 35 TRP B CA 1
ATOM 1710 C C . TRP B 1 35 ? -17.75 -1.628 -5.129 1 94.12 35 TRP B C 1
ATOM 1712 O O . TRP B 1 35 ? -17.562 -2.801 -5.461 1 94.12 35 TRP B O 1
ATOM 1722 N N . GLY B 1 36 ? -18.391 -1.26 -3.979 1 94.88 36 GLY B N 1
ATOM 1723 C CA . GLY B 1 36 ? -19.094 -2.285 -3.223 1 94.88 36 GLY B CA 1
ATOM 1724 C C . GLY B 1 36 ? -20.172 -2.992 -4.031 1 94.88 36 GLY B C 1
ATOM 1725 O O . GLY B 1 36 ? -20.281 -4.219 -3.992 1 94.88 36 GLY B O 1
ATOM 1726 N N . GLY B 1 37 ? -20.938 -2.268 -4.738 1 94.38 37 GLY B N 1
ATOM 1727 C CA . GLY B 1 37 ? -21.938 -2.852 -5.613 1 94.38 37 GLY B CA 1
ATOM 1728 C C . GLY B 1 37 ? -21.344 -3.721 -6.707 1 94.38 37 GLY B C 1
ATOM 1729 O O . GLY B 1 37 ? -21.828 -4.824 -6.961 1 94.38 37 GLY B O 1
ATOM 1730 N N . LEU B 1 38 ? -20.328 -3.207 -7.363 1 94.69 38 LEU B N 1
ATOM 1731 C CA . LEU B 1 38 ? -19.656 -3.979 -8.398 1 94.69 38 LEU B CA 1
ATOM 1732 C C . LEU B 1 38 ? -19.078 -5.273 -7.824 1 94.69 38 LEU B C 1
ATOM 1734 O O . LEU B 1 38 ? -19.188 -6.332 -8.445 1 94.69 38 LEU B O 1
ATOM 1738 N N . TRP B 1 39 ? -18.5 -5.156 -6.668 1 94.62 39 TRP B N 1
ATOM 1739 C CA . TRP B 1 39 ? -17.953 -6.32 -5.988 1 94.62 39 TRP B CA 1
ATOM 1740 C C . TRP B 1 39 ? -19.047 -7.344 -5.684 1 94.62 39 TRP B C 1
ATOM 1742 O O . TRP B 1 39 ? -18.859 -8.547 -5.902 1 94.62 39 TRP B O 1
ATOM 1752 N N . GLY B 1 40 ? -20.172 -6.902 -5.203 1 96 40 GLY B N 1
ATOM 1753 C CA . GLY B 1 40 ? -21.281 -7.785 -4.914 1 96 40 GLY B CA 1
ATOM 1754 C C . GLY B 1 40 ? -21.812 -8.5 -6.145 1 96 40 GLY B C 1
ATOM 1755 O O . GLY B 1 40 ? -21.906 -9.727 -6.164 1 96 40 GLY B O 1
ATOM 1756 N N . VAL B 1 41 ? -22.094 -7.754 -7.145 1 95.81 41 VAL B N 1
ATOM 1757 C CA . VAL B 1 41 ? -22.641 -8.312 -8.375 1 95.81 41 VAL B CA 1
ATOM 1758 C C . VAL B 1 41 ? -21.625 -9.242 -9.023 1 95.81 41 VAL B C 1
ATOM 1760 O O . VAL B 1 41 ? -21.969 -10.359 -9.422 1 95.81 41 VAL B O 1
ATOM 1763 N N . GLY B 1 42 ? -20.422 -8.844 -9.133 1 95.44 42 GLY B N 1
ATOM 1764 C CA . GLY B 1 42 ? -19.391 -9.633 -9.781 1 95.44 42 GLY B CA 1
ATOM 1765 C C . GLY B 1 42 ? -19.141 -10.969 -9.102 1 95.44 42 GLY B C 1
ATOM 1766 O O . GLY B 1 42 ? -19.047 -12 -9.773 1 95.44 42 GLY B O 1
ATOM 1767 N N . ASN B 1 43 ? -19.062 -10.961 -7.816 1 95.69 43 ASN B N 1
ATOM 1768 C CA . ASN B 1 43 ? -18.781 -12.195 -7.102 1 95.69 43 ASN B CA 1
ATOM 1769 C C . ASN B 1 43 ? -20.016 -13.109 -7.074 1 95.69 43 ASN B C 1
ATOM 1771 O O . ASN B 1 43 ? -19.875 -14.336 -7.082 1 95.69 43 ASN B O 1
ATOM 1775 N N . LEU B 1 44 ? -21.172 -12.516 -7.051 1 96.31 44 LEU B N 1
ATOM 1776 C CA . LEU B 1 44 ? -22.359 -13.344 -7.176 1 96.31 44 LEU B CA 1
ATOM 1777 C C . LEU B 1 44 ? -22.406 -14.031 -8.531 1 96.31 44 LEU B C 1
ATOM 1779 O O . LEU B 1 44 ? -22.781 -15.211 -8.625 1 96.31 44 LEU B O 1
ATOM 1783 N N . LEU B 1 45 ? -22.031 -13.336 -9.539 1 95.75 45 LEU B N 1
ATOM 1784 C CA . LEU B 1 45 ? -21.984 -13.914 -10.875 1 95.75 45 LEU B CA 1
ATOM 1785 C C . LEU B 1 45 ? -20.922 -15.016 -10.953 1 95.75 45 LEU B C 1
ATOM 1787 O O . LEU B 1 45 ? -21.141 -16.047 -11.594 1 95.75 45 LEU B O 1
ATOM 1791 N N . LEU B 1 46 ? -19.828 -14.789 -10.344 1 93.12 46 LEU B N 1
ATOM 1792 C CA . LEU B 1 46 ? -18.797 -15.812 -10.312 1 93.12 46 LEU B CA 1
ATOM 1793 C C . LEU B 1 46 ? -19.297 -17.062 -9.602 1 93.12 46 LEU B C 1
ATOM 1795 O O . LEU B 1 46 ? -18.953 -18.188 -9.992 1 93.12 46 LEU B O 1
ATOM 1799 N N . ALA B 1 47 ? -20.047 -16.844 -8.516 1 93.81 47 ALA B N 1
ATOM 1800 C CA . ALA B 1 47 ? -20.594 -17.984 -7.77 1 93.81 47 ALA B CA 1
ATOM 1801 C C . ALA B 1 47 ? -21.609 -18.75 -8.609 1 93.81 47 ALA B C 1
ATOM 1803 O O . ALA B 1 47 ? -21.719 -19.969 -8.484 1 93.81 47 ALA B O 1
ATOM 1804 N N . TRP B 1 48 ? -22.25 -18.078 -9.43 1 94.12 48 TRP B N 1
ATOM 1805 C CA . TRP B 1 48 ? -23.281 -18.703 -10.266 1 94.12 48 TRP B CA 1
ATOM 1806 C C . TRP B 1 48 ? -22.656 -19.344 -11.508 1 94.12 48 TRP B C 1
ATOM 1808 O O . TRP B 1 48 ? -22.969 -20.484 -11.836 1 94.12 48 TRP B O 1
ATOM 1818 N N . SER B 1 49 ? -21.812 -18.672 -12.219 1 93.88 49 SER B N 1
ATOM 1819 C CA . SER B 1 49 ? -21.125 -19.094 -13.43 1 93.88 49 SER B CA 1
ATOM 1820 C C . SER B 1 49 ? -19.766 -18.406 -13.57 1 93.88 49 SER B C 1
ATOM 1822 O O . SER B 1 49 ? -19.688 -17.219 -13.914 1 93.88 49 SER B O 1
ATOM 1824 N N . PRO B 1 50 ? -18.75 -19.188 -13.352 1 88.56 50 PRO B N 1
ATOM 1825 C CA . PRO B 1 50 ? -17.406 -18.578 -13.461 1 88.56 50 PRO B CA 1
ATOM 1826 C C . PRO B 1 50 ? -17.219 -17.812 -14.766 1 88.56 50 PRO B C 1
ATOM 1828 O O . PRO B 1 50 ? -16.578 -16.766 -14.781 1 88.56 50 PRO B O 1
ATOM 1831 N N . GLU B 1 51 ? -17.781 -18.344 -15.789 1 89.06 51 GLU B N 1
ATOM 1832 C CA . GLU B 1 51 ? -17.656 -17.688 -17.078 1 89.06 51 GLU B CA 1
ATOM 1833 C C . GLU B 1 51 ? -18.344 -16.328 -17.078 1 89.06 51 GLU B C 1
ATOM 1835 O O . GLU B 1 51 ? -17.781 -15.336 -17.562 1 89.06 51 GLU B O 1
ATOM 1840 N N . ALA B 1 52 ? -19.562 -16.25 -16.547 1 92.12 52 ALA B N 1
ATOM 1841 C CA . ALA B 1 52 ? -20.312 -15.008 -16.469 1 92.12 52 ALA B CA 1
ATOM 1842 C C . ALA B 1 52 ? -19.594 -13.977 -15.609 1 92.12 52 ALA B C 1
ATOM 1844 O O . ALA B 1 52 ? -19.531 -12.797 -15.953 1 92.12 52 ALA B O 1
ATOM 1845 N N . GLY B 1 53 ? -19.094 -14.414 -14.492 1 92.19 53 GLY B N 1
ATOM 1846 C CA . GLY B 1 53 ? -18.359 -13.531 -13.602 1 92.19 53 GLY B CA 1
ATOM 1847 C C . GLY B 1 53 ? -17.078 -12.977 -14.219 1 92.19 53 GLY B C 1
ATOM 1848 O O . GLY B 1 53 ? -16.766 -11.797 -14.047 1 92.19 53 GLY B O 1
ATOM 1849 N N . GLU B 1 54 ? -16.422 -13.867 -14.922 1 86.06 54 GLU B N 1
ATOM 1850 C CA . GLU B 1 54 ? -15.188 -13.445 -15.57 1 86.06 54 GLU B CA 1
ATOM 1851 C C . GLU B 1 54 ? -15.453 -12.383 -16.625 1 86.06 54 GLU B C 1
ATOM 1853 O O . GLU B 1 54 ? -14.703 -11.406 -16.75 1 86.06 54 GLU B O 1
ATOM 1858 N N . ARG B 1 55 ? -16.453 -12.609 -17.422 1 89 55 ARG B N 1
ATOM 1859 C CA . ARG B 1 55 ? -16.828 -11.625 -18.438 1 89 55 ARG B CA 1
ATOM 1860 C C . ARG B 1 55 ? -17.219 -10.297 -17.781 1 89 55 ARG B C 1
ATOM 1862 O O . ARG B 1 55 ? -16.828 -9.234 -18.281 1 89 55 ARG B O 1
ATOM 1869 N N . PHE B 1 56 ? -17.953 -10.367 -16.734 1 92.38 56 PHE B N 1
ATOM 1870 C CA . PHE B 1 56 ? -18.359 -9.172 -16.016 1 92.38 56 PHE B CA 1
ATOM 1871 C C . PHE B 1 56 ? -17.141 -8.383 -15.539 1 92.38 56 PHE B C 1
ATOM 1873 O O . PHE B 1 56 ? -17.047 -7.18 -15.781 1 92.38 56 PHE B O 1
ATOM 1880 N N . TRP B 1 57 ? -16.141 -9.008 -14.914 1 88.5 57 TRP B N 1
ATOM 1881 C CA . TRP B 1 57 ? -14.992 -8.328 -14.32 1 88.5 57 TRP B CA 1
ATOM 1882 C C . TRP B 1 57 ? -14.047 -7.816 -15.398 1 88.5 57 TRP B C 1
ATOM 1884 O O . TRP B 1 57 ? -13.344 -6.828 -15.195 1 88.5 57 TRP B O 1
ATOM 1894 N N . THR B 1 58 ? -14.039 -8.477 -16.578 1 84.38 58 THR B N 1
ATOM 1895 C CA . THR B 1 58 ? -13.195 -8.023 -17.688 1 84.38 58 THR B CA 1
ATOM 1896 C C . THR B 1 58 ? -13.633 -6.645 -18.172 1 84.38 58 THR B C 1
ATOM 1898 O O . THR B 1 58 ? -12.805 -5.859 -18.641 1 84.38 58 THR B O 1
ATOM 1901 N N . VAL B 1 59 ? -14.852 -6.332 -17.953 1 89.12 59 VAL B N 1
ATOM 1902 C CA . VAL B 1 59 ? -15.383 -5.047 -18.406 1 89.12 59 VAL B CA 1
ATOM 1903 C C . VAL B 1 59 ? -15.5 -4.09 -17.234 1 89.12 59 VAL B C 1
ATOM 1905 O O . VAL B 1 59 ? -14.945 -2.992 -17.25 1 89.12 59 VAL B O 1
ATOM 1908 N N . ALA B 1 60 ? -16.156 -4.523 -16.172 1 90.56 60 ALA B N 1
ATOM 1909 C CA . ALA B 1 60 ? -16.484 -3.676 -15.031 1 90.56 60 ALA B CA 1
ATOM 1910 C C . ALA B 1 60 ? -15.211 -3.215 -14.312 1 90.56 60 ALA B C 1
ATOM 1912 O O . ALA B 1 60 ? -15.164 -2.098 -13.797 1 90.56 60 ALA B O 1
ATOM 1913 N N . GLY B 1 61 ? -14.203 -4.043 -14.242 1 86.25 61 GLY B N 1
ATOM 1914 C CA . GLY B 1 61 ? -12.953 -3.699 -13.586 1 86.25 61 GLY B CA 1
ATOM 1915 C C . GLY B 1 61 ? -12.266 -2.496 -14.195 1 86.25 61 GLY B C 1
ATOM 1916 O O . GLY B 1 61 ? -12.156 -1.445 -13.562 1 86.25 61 GLY B O 1
ATOM 1917 N N . PRO B 1 62 ? -11.914 -2.654 -15.484 1 85.12 62 PRO B N 1
ATOM 1918 C CA . PRO B 1 62 ? -11.242 -1.537 -16.141 1 85.12 62 PRO B CA 1
ATOM 1919 C C . PRO B 1 62 ? -12.117 -0.295 -16.25 1 85.12 62 PRO B C 1
ATOM 1921 O O . PRO B 1 62 ? -11.641 0.827 -16.078 1 85.12 62 PRO B O 1
ATOM 1924 N N . LEU B 1 63 ? -13.359 -0.456 -16.484 1 88.12 63 LEU B N 1
ATOM 1925 C CA . LEU B 1 63 ? -14.273 0.679 -16.609 1 88.12 63 LEU B CA 1
ATOM 1926 C C . LEU B 1 63 ? -14.438 1.388 -15.266 1 88.12 63 LEU B C 1
ATOM 1928 O O . LEU B 1 63 ? -14.453 2.619 -15.211 1 88.12 63 LEU B O 1
ATOM 1932 N N . GLY B 1 64 ? -14.648 0.601 -14.25 1 87.75 64 GLY B N 1
ATOM 1933 C CA . GLY B 1 64 ? -14.727 1.178 -12.922 1 87.75 64 GLY B CA 1
ATOM 1934 C C . GLY B 1 64 ? -13.469 1.917 -12.508 1 87.75 64 GLY B C 1
ATOM 1935 O O . GLY B 1 64 ? -13.539 3.012 -11.945 1 87.75 64 GLY B O 1
ATOM 1936 N N . ALA B 1 65 ? -12.367 1.379 -12.789 1 85.38 65 ALA B N 1
ATOM 1937 C CA . ALA B 1 65 ? -11.094 2.02 -12.492 1 85.38 65 ALA B CA 1
ATOM 1938 C C . ALA B 1 65 ? -10.93 3.316 -13.281 1 85.38 65 ALA B C 1
ATOM 1940 O O . ALA B 1 65 ? -10.57 4.352 -12.719 1 85.38 65 ALA B O 1
ATOM 1941 N N . ALA B 1 66 ? -11.195 3.277 -14.586 1 86.44 66 ALA B N 1
ATOM 1942 C CA . ALA B 1 66 ? -11.07 4.457 -15.445 1 86.44 66 ALA B CA 1
ATOM 1943 C C . ALA B 1 66 ? -11.992 5.578 -14.961 1 86.44 66 ALA B C 1
ATOM 1945 O O . ALA B 1 66 ? -11.578 6.738 -14.898 1 86.44 66 ALA B O 1
ATOM 1946 N N . LEU B 1 67 ? -13.18 5.156 -14.648 1 84.44 67 LEU B N 1
ATOM 1947 C CA . LEU B 1 67 ? -14.141 6.141 -14.156 1 84.44 67 LEU B CA 1
ATOM 1948 C C . LEU B 1 67 ? -13.68 6.73 -12.828 1 84.44 67 LEU B C 1
ATOM 1950 O O . LEU B 1 67 ? -13.781 7.941 -12.609 1 84.44 67 LEU B O 1
ATOM 1954 N N . SER B 1 68 ? -13.172 5.945 -11.93 1 84.19 68 SER B N 1
ATOM 1955 C CA . SER B 1 68 ? -12.664 6.41 -10.641 1 84.19 68 SER B CA 1
ATOM 1956 C C . SER B 1 68 ? -11.5 7.379 -10.82 1 84.19 68 SER B C 1
ATOM 1958 O O . SER B 1 68 ? -11.453 8.43 -10.172 1 84.19 68 SER B O 1
ATOM 1960 N N . PHE B 1 69 ? -10.633 7.039 -11.703 1 81.25 69 PHE B N 1
ATOM 1961 C CA . PHE B 1 69 ? -9.484 7.902 -11.938 1 81.25 69 PHE B CA 1
ATOM 1962 C C . PHE B 1 69 ? -9.906 9.188 -12.633 1 81.25 69 PHE B C 1
ATOM 1964 O O . PHE B 1 69 ? -9.398 10.266 -12.312 1 81.25 69 PHE B O 1
ATOM 1971 N N . TYR B 1 70 ? -10.82 9.086 -13.586 1 81.56 70 TYR B N 1
ATOM 1972 C CA . TYR B 1 70 ? -11.32 10.258 -14.297 1 81.56 70 TYR B CA 1
ATOM 1973 C C . TYR B 1 70 ? -11.992 11.234 -13.336 1 81.56 70 TYR B C 1
ATOM 1975 O O . TYR B 1 70 ? -11.656 12.422 -13.32 1 81.56 70 TYR B O 1
ATOM 1983 N N . LEU B 1 71 ? -12.852 10.75 -12.508 1 77.12 71 LEU B N 1
ATOM 1984 C CA . LEU B 1 71 ? -13.562 11.594 -11.555 1 77.12 71 LEU B CA 1
ATOM 1985 C C . LEU B 1 71 ? -12.617 12.133 -10.484 1 77.12 71 LEU B C 1
ATOM 1987 O O . LEU B 1 71 ? -12.75 13.281 -10.055 1 77.12 71 LEU B O 1
ATOM 1991 N N . GLY B 1 72 ? -11.695 11.305 -10.062 1 74.5 72 GLY B N 1
ATOM 1992 C CA . GLY B 1 72 ? -10.695 11.766 -9.117 1 74.5 72 GLY B CA 1
ATOM 1993 C C . GLY B 1 72 ? -9.828 12.891 -9.664 1 74.5 72 GLY B C 1
ATOM 1994 O O . GLY B 1 72 ? -9.555 13.859 -8.961 1 74.5 72 GLY B O 1
ATOM 1995 N N . ALA B 1 73 ? -9.398 12.742 -10.898 1 73 73 ALA B N 1
ATOM 1996 C CA . ALA B 1 73 ? -8.555 13.758 -11.531 1 73 73 ALA B CA 1
ATOM 1997 C C . ALA B 1 73 ? -9.328 15.047 -11.758 1 73 73 ALA B C 1
ATOM 1999 O O . ALA B 1 73 ? -8.766 16.141 -11.672 1 73 73 ALA B O 1
ATOM 2000 N N . ARG B 1 74 ? -10.484 14.891 -12.07 1 71.25 74 ARG B N 1
ATOM 2001 C CA . ARG B 1 74 ? -11.312 16.062 -12.328 1 71.25 74 ARG B CA 1
ATOM 2002 C C . ARG B 1 74 ? -11.539 16.859 -11.047 1 71.25 74 ARG B C 1
ATOM 2004 O O . ARG B 1 74 ? -11.727 18.078 -11.094 1 71.25 74 ARG B O 1
ATOM 2011 N N . GLN B 1 75 ? -11.562 16.031 -9.992 1 62.03 75 GLN B N 1
ATOM 2012 C CA . GLN B 1 75 ? -11.75 16.719 -8.719 1 62.03 75 GLN B CA 1
ATOM 2013 C C . GLN B 1 75 ? -10.477 17.453 -8.305 1 62.03 75 GLN B C 1
ATOM 2015 O O . GLN B 1 75 ? -10.523 18.406 -7.527 1 62.03 75 GLN B O 1
ATOM 2020 N N . GLY B 1 76 ? -9.203 16.844 -8.758 1 55.16 76 GLY B N 1
ATOM 2021 C CA . GLY B 1 76 ? -7.867 17.297 -8.383 1 55.16 76 GLY B CA 1
ATOM 2022 C C . GLY B 1 76 ? -7.559 18.703 -8.828 1 55.16 76 GLY B C 1
ATOM 2023 O O . GLY B 1 76 ? -6.789 19.422 -8.18 1 55.16 76 GLY B O 1
ATOM 2024 N N . GLY B 1 77 ? -7.738 19.062 -10.039 1 51.56 77 GLY B N 1
ATOM 2025 C CA . GLY B 1 77 ? -7.453 20.484 -10.125 1 51.56 77 GLY B CA 1
ATOM 2026 C C . GLY B 1 77 ? -7.836 21.25 -8.875 1 51.56 77 GLY B C 1
ATOM 2027 O O . GLY B 1 77 ? -7.164 22.203 -8.492 1 51.56 77 GLY B O 1
ATOM 2028 N N . ARG B 1 78 ? -8.766 20.781 -8.188 1 49.69 78 ARG B N 1
ATOM 2029 C CA . ARG B 1 78 ? -9.289 21.328 -6.938 1 49.69 78 ARG B CA 1
ATOM 2030 C C . ARG B 1 78 ? -8.906 20.453 -5.754 1 49.69 78 ARG B C 1
ATOM 2032 O O . ARG B 1 78 ? -9.336 20.688 -4.625 1 49.69 78 ARG B O 1
ATOM 2039 N N . VAL B 1 79 ? -8.188 19.109 -6.062 1 52.41 79 VAL B N 1
ATOM 2040 C CA . VAL B 1 79 ? -7.695 18.203 -5.031 1 52.41 79 VAL B CA 1
ATOM 2041 C C . VAL B 1 79 ? -6.594 18.875 -4.227 1 52.41 79 VAL B C 1
ATOM 2043 O O . VAL B 1 79 ? -5.406 18.719 -4.523 1 52.41 79 VAL B O 1
ATOM 2046 N N . GLN B 1 80 ? -6.832 19.844 -4.004 1 56.56 80 GLN B N 1
ATOM 2047 C CA . GLN B 1 80 ? -5.914 20.75 -3.32 1 56.56 80 GLN B CA 1
ATOM 2048 C C . GLN B 1 80 ? -5.594 20.25 -1.913 1 56.56 80 GLN B C 1
ATOM 2050 O O . GLN B 1 80 ? -4.691 20.781 -1.256 1 56.56 80 GLN B O 1
ATOM 2055 N N . SER B 1 81 ? -6.145 18.922 -1.445 1 70.06 81 SER B N 1
ATOM 2056 C CA . SER B 1 81 ? -5.73 18.609 -0.08 1 70.06 81 SER B CA 1
ATOM 2057 C C . SER B 1 81 ? -4.645 17.547 -0.058 1 70.06 81 SER B C 1
ATOM 2059 O O . SER B 1 81 ? -4.504 16.781 -1.011 1 70.06 81 SER B O 1
ATOM 2061 N N . LEU B 1 82 ? -3.801 17.516 0.776 1 77.69 82 LEU B N 1
ATOM 2062 C CA . LEU B 1 82 ? -2.717 16.562 0.999 1 77.69 82 LEU B CA 1
ATOM 2063 C C . LEU B 1 82 ? -3.254 15.141 1.125 1 77.69 82 LEU B C 1
ATOM 2065 O O . LEU B 1 82 ? -2.73 14.211 0.5 1 77.69 82 LEU B O 1
ATOM 2069 N N . MET B 1 83 ? -4.391 15 1.726 1 80.62 83 MET B N 1
ATOM 2070 C CA . MET B 1 83 ? -4.965 13.68 1.954 1 80.62 83 MET B CA 1
ATOM 2071 C C . MET B 1 83 ? -5.539 13.102 0.663 1 80.62 83 MET B C 1
ATOM 2073 O O . MET B 1 83 ? -5.457 11.898 0.423 1 80.62 83 MET B O 1
ATOM 2077 N N . GLY B 1 84 ? -6.117 13.977 -0.054 1 80.12 84 GLY B N 1
ATOM 2078 C CA . GLY B 1 84 ? -6.637 13.547 -1.342 1 80.12 84 GLY B CA 1
ATOM 2079 C C . GLY B 1 84 ? -5.562 13.016 -2.271 1 80.12 84 GLY B C 1
ATOM 2080 O O . GLY B 1 84 ? -5.742 11.977 -2.902 1 80.12 84 GLY B O 1
ATOM 2081 N N . PHE B 1 85 ? -4.516 13.75 -2.293 1 84.12 85 PHE B N 1
ATOM 2082 C CA . PHE B 1 85 ? -3.406 13.344 -3.15 1 84.12 85 PHE B CA 1
ATOM 2083 C C . PHE B 1 85 ? -2.803 12.031 -2.666 1 84.12 85 PHE B C 1
ATOM 2085 O O . PHE B 1 85 ? -2.484 11.156 -3.471 1 84.12 85 PHE B O 1
ATOM 2092 N N . GLN B 1 86 ? -2.625 11.867 -1.406 1 89.94 86 GLN B N 1
ATOM 2093 C CA . GLN B 1 86 ? -2.076 10.641 -0.835 1 89.94 86 GLN B CA 1
ATOM 2094 C C . GLN B 1 86 ? -2.973 9.445 -1.142 1 89.94 86 GLN B C 1
ATOM 2096 O O . GLN B 1 86 ? -2.479 8.352 -1.426 1 89.94 86 GLN B O 1
ATOM 2101 N N . THR B 1 87 ? -4.25 9.719 -1.079 1 89.31 87 THR B N 1
ATOM 2102 C CA . THR B 1 87 ? -5.199 8.664 -1.407 1 89.31 87 THR B CA 1
ATOM 2103 C C . THR B 1 87 ? -5.105 8.289 -2.885 1 89.31 87 THR B C 1
ATOM 2105 O O . THR B 1 87 ? -5.039 7.109 -3.23 1 89.31 87 THR B O 1
ATOM 2108 N N . PHE B 1 88 ? -5.074 9.32 -3.688 1 86.31 88 PHE B N 1
ATOM 2109 C CA . PHE B 1 88 ? -4.961 9.109 -5.125 1 86.31 88 PHE B CA 1
ATOM 2110 C C . PHE B 1 88 ? -3.68 8.352 -5.465 1 86.31 88 PHE B C 1
ATOM 2112 O O . PHE B 1 88 ? -3.693 7.43 -6.281 1 86.31 88 PHE B O 1
ATOM 2119 N N . ALA B 1 89 ? -2.623 8.695 -4.91 1 91.19 89 ALA B N 1
ATOM 2120 C CA . ALA B 1 89 ? -1.333 8.062 -5.164 1 91.19 89 ALA B CA 1
ATOM 2121 C C . ALA B 1 89 ? -1.335 6.609 -4.688 1 91.19 89 ALA B C 1
ATOM 2123 O O . ALA B 1 89 ? -0.759 5.734 -5.34 1 91.19 89 ALA B O 1
ATOM 2124 N N . LEU B 1 90 ? -1.968 6.324 -3.555 1 94.62 90 LEU B N 1
ATOM 2125 C CA . LEU B 1 90 ? -2.059 4.969 -3.02 1 94.62 90 LEU B CA 1
ATOM 2126 C C . LEU B 1 90 ? -2.744 4.035 -4.016 1 94.62 90 LEU B C 1
ATOM 2128 O O . LEU B 1 90 ? -2.168 3.023 -4.418 1 94.62 90 LEU B O 1
ATOM 2132 N N . TRP B 1 91 ? -3.885 4.438 -4.438 1 91.94 91 TRP B N 1
ATOM 2133 C CA . TRP B 1 91 ? -4.672 3.586 -5.32 1 91.94 91 TRP B CA 1
ATOM 2134 C C . TRP B 1 91 ? -4.09 3.578 -6.73 1 91.94 91 TRP B C 1
ATOM 2136 O O . TRP B 1 91 ? -4.16 2.568 -7.434 1 91.94 91 TRP B O 1
ATOM 2146 N N . GLY B 1 92 ? -3.551 4.699 -7.16 1 90.44 92 GLY B N 1
ATOM 2147 C CA . GLY B 1 92 ? -2.896 4.746 -8.461 1 90.44 92 GLY B CA 1
ATOM 2148 C C . GLY B 1 92 ? -1.701 3.814 -8.555 1 90.44 92 GLY B C 1
ATOM 2149 O O . GLY B 1 92 ? -1.571 3.061 -9.523 1 90.44 92 GLY B O 1
ATOM 2150 N N . LEU B 1 93 ? -0.846 3.844 -7.559 1 93.12 93 LEU B N 1
ATOM 2151 C CA . LEU B 1 93 ? 0.337 2.99 -7.539 1 93.12 93 LEU B CA 1
ATOM 2152 C C . LEU B 1 93 ? -0.055 1.521 -7.426 1 93.12 93 LEU B C 1
ATOM 2154 O O . LEU B 1 93 ? 0.559 0.659 -8.055 1 93.12 93 LEU B O 1
ATOM 2158 N N . LEU B 1 94 ? -1.049 1.279 -6.641 1 90.75 94 LEU B N 1
ATOM 2159 C CA . LEU B 1 94 ? -1.492 -0.102 -6.484 1 90.75 94 LEU B CA 1
ATOM 2160 C C . LEU B 1 94 ? -2.1 -0.626 -7.781 1 90.75 94 LEU B C 1
ATOM 2162 O O . LEU B 1 94 ? -1.904 -1.791 -8.141 1 90.75 94 LEU B O 1
ATOM 2166 N N . THR B 1 95 ? -2.877 0.221 -8.445 1 86 95 THR B N 1
ATOM 2167 C CA . THR B 1 95 ? -3.441 -0.16 -9.734 1 86 95 THR B CA 1
ATOM 2168 C C . THR B 1 95 ? -2.336 -0.43 -10.75 1 86 95 THR B C 1
ATOM 2170 O O . THR B 1 95 ? -2.4 -1.407 -11.5 1 86 95 THR B O 1
ATOM 2173 N N . LEU B 1 96 ? -1.37 0.39 -10.758 1 83.94 96 LEU B N 1
ATOM 2174 C CA . LEU B 1 96 ? -0.219 0.177 -11.633 1 83.94 96 LEU B CA 1
ATOM 2175 C C . LEU B 1 96 ? 0.463 -1.15 -11.312 1 83.94 96 LEU B C 1
ATOM 2177 O O . LEU B 1 96 ? 0.78 -1.922 -12.227 1 83.94 96 LEU B O 1
ATOM 2181 N N . PHE B 1 97 ? 0.667 -1.404 -10.07 1 85.31 97 PHE B N 1
ATOM 2182 C CA . PHE B 1 97 ? 1.233 -2.664 -9.602 1 85.31 97 PHE B CA 1
ATOM 2183 C C . PHE B 1 97 ? 0.417 -3.848 -10.109 1 85.31 97 PHE B C 1
ATOM 2185 O O . PHE B 1 97 ? 0.968 -4.789 -10.68 1 85.31 97 PHE B O 1
ATOM 2192 N N . ALA B 1 98 ? -0.836 -3.76 -9.875 1 78.75 98 ALA B N 1
ATOM 2193 C CA . ALA B 1 98 ? -1.71 -4.867 -10.258 1 78.75 98 ALA B CA 1
ATOM 2194 C C . ALA B 1 98 ? -1.699 -5.078 -11.773 1 78.75 98 ALA B C 1
ATOM 2196 O O . ALA B 1 98 ? -1.644 -6.215 -12.25 1 78.75 98 ALA B O 1
ATOM 2197 N N . LEU B 1 99 ? -1.749 -4.047 -12.492 1 77.62 99 LEU B N 1
ATOM 2198 C CA . LEU B 1 99 ? -1.791 -4.125 -13.953 1 77.62 99 LEU B CA 1
ATOM 2199 C C . LEU B 1 99 ? -0.497 -4.715 -14.5 1 77.62 99 LEU B C 1
ATOM 2201 O O . LEU B 1 99 ? -0.527 -5.543 -15.414 1 77.62 99 LEU B O 1
ATOM 2205 N N . LEU B 1 100 ? 0.558 -4.367 -13.953 1 77.88 100 LEU B N 1
ATOM 2206 C CA . LEU B 1 100 ? 1.842 -4.77 -14.516 1 77.88 100 LEU B CA 1
ATOM 2207 C C . LEU B 1 100 ? 2.221 -6.172 -14.055 1 77.88 100 LEU B C 1
ATOM 2209 O O . LEU B 1 100 ? 2.961 -6.879 -14.742 1 77.88 100 LEU B O 1
ATOM 2213 N N . HIS B 1 101 ? 1.771 -6.559 -12.836 1 70.38 101 HIS B N 1
ATOM 2214 C CA . HIS B 1 101 ? 1.996 -7.93 -12.391 1 70.38 101 HIS B CA 1
ATOM 2215 C C . HIS B 1 101 ? 0.914 -8.867 -12.922 1 70.38 101 HIS B C 1
ATOM 2217 O O . HIS B 1 101 ? 1.161 -10.055 -13.117 1 70.38 101 HIS B O 1
ATOM 2223 N N . TRP B 1 102 ? -0.329 -8.477 -12.867 1 60.12 102 TRP B N 1
ATOM 2224 C CA . TRP B 1 102 ? -1.487 -9.281 -13.25 1 60.12 102 TRP B CA 1
ATOM 2225 C C . TRP B 1 102 ? -1.247 -9.977 -14.586 1 60.12 102 TRP B C 1
ATOM 2227 O O . TRP B 1 102 ? -1.508 -11.172 -14.719 1 60.12 102 TRP B O 1
ATOM 2237 N N . ILE B 1 103 ? -0.897 -9.219 -15.578 1 55.62 103 ILE B N 1
ATOM 2238 C CA . ILE B 1 103 ? -0.903 -9.812 -16.906 1 55.62 103 ILE B CA 1
ATOM 2239 C C . ILE B 1 103 ? -0.023 -11.062 -16.922 1 55.62 103 ILE B C 1
ATOM 2241 O O . ILE B 1 103 ? -0.443 -12.125 -17.391 1 55.62 103 ILE B O 1
ATOM 2245 N N . PRO B 1 104 ? 1.066 -11.055 -16.484 1 51.59 104 PRO B N 1
ATOM 2246 C CA . PRO B 1 104 ? 1.918 -12.234 -16.688 1 51.59 104 PRO B CA 1
ATOM 2247 C C . PRO B 1 104 ? 1.864 -13.203 -15.516 1 51.59 104 PRO B C 1
ATOM 2249 O O . PRO B 1 104 ? 2.127 -14.398 -15.688 1 51.59 104 PRO B O 1
ATOM 2252 N N . LEU B 1 105 ? 1.715 -12.781 -14.289 1 51.72 105 LEU B N 1
ATOM 2253 C CA . LEU B 1 105 ? 2.154 -13.602 -13.164 1 51.72 105 LEU B CA 1
ATOM 2254 C C . LEU B 1 105 ? 0.96 -14.18 -12.414 1 51.72 105 LEU B C 1
ATOM 2256 O O . LEU B 1 105 ? 1.067 -15.242 -11.789 1 51.72 105 LEU B O 1
ATOM 2260 N N . LEU B 1 106 ? 0.022 -13.375 -12.305 1 50.91 106 LEU B N 1
ATOM 2261 C CA . LEU B 1 106 ? -1.06 -13.852 -11.453 1 50.91 106 LEU B CA 1
ATOM 2262 C C . LEU B 1 106 ? -2.275 -14.242 -12.281 1 50.91 106 LEU B C 1
ATOM 2264 O O . LEU B 1 106 ? -3.115 -13.398 -12.602 1 50.91 106 LEU B O 1
ATOM 2268 N N . PRO B 1 107 ? -2.033 -15.461 -12.727 1 55.62 107 PRO B N 1
ATOM 2269 C CA . PRO B 1 107 ? -3.268 -15.781 -13.445 1 55.62 107 PRO B CA 1
ATOM 2270 C C . PRO B 1 107 ? -4.523 -15.477 -12.625 1 55.62 107 PRO B C 1
ATOM 2272 O O . PRO B 1 107 ? -4.887 -16.25 -11.734 1 55.62 107 PRO B O 1
ATOM 2275 N N . PRO B 1 108 ? -4.957 -14.188 -12.633 1 56.31 108 PRO B N 1
ATOM 2276 C CA . PRO B 1 108 ? -6.125 -13.766 -11.859 1 56.31 108 PRO B CA 1
ATOM 2277 C C . PRO B 1 108 ? -7.305 -14.727 -12.008 1 56.31 108 PRO B C 1
ATOM 2279 O O . PRO B 1 108 ? -8.281 -14.633 -11.25 1 56.31 108 PRO B O 1
ATOM 2282 N N . TRP B 1 109 ? -6.934 -15.734 -12.711 1 63.94 109 TRP B N 1
ATOM 2283 C CA . TRP B 1 109 ? -8.07 -16.609 -12.961 1 63.94 109 TRP B CA 1
ATOM 2284 C C . TRP B 1 109 ? -8.039 -17.828 -12.031 1 63.94 109 TRP B C 1
ATOM 2286 O O . TRP B 1 109 ? -8.977 -18.625 -12.023 1 63.94 109 TRP B O 1
ATOM 2296 N N . THR B 1 110 ? -7.027 -17.719 -11.281 1 76.62 110 THR B N 1
ATOM 2297 C CA . THR B 1 110 ? -7.027 -18.75 -10.25 1 76.62 110 THR B CA 1
ATOM 2298 C C . THR B 1 110 ? -7.555 -18.203 -8.93 1 76.62 110 THR B C 1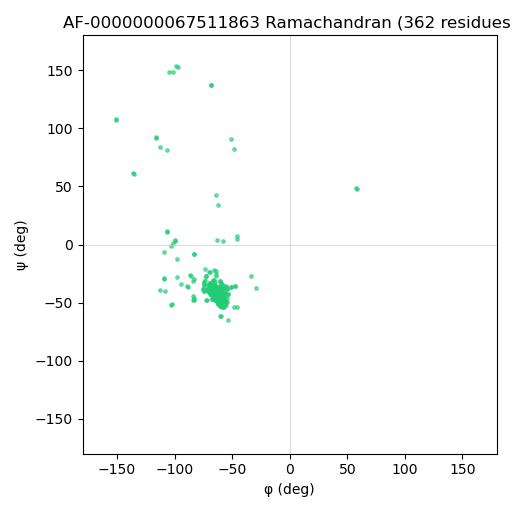
ATOM 2300 O O . THR B 1 110 ? -7.484 -16.984 -8.688 1 76.62 110 THR B O 1
ATOM 2303 N N . LEU B 1 111 ? -8.094 -19.078 -8.133 1 82.5 111 LEU B N 1
ATOM 2304 C CA . LEU B 1 111 ? -8.609 -18.672 -6.832 1 82.5 111 LEU B CA 1
ATOM 2305 C C . LEU B 1 111 ? -7.504 -18.031 -5.996 1 82.5 111 LEU B C 1
ATOM 2307 O O . LEU B 1 111 ? -7.754 -17.094 -5.242 1 82.5 111 LEU B O 1
ATOM 2311 N N . ALA B 1 112 ? -6.273 -18.547 -6.141 1 79.56 112 ALA B N 1
ATOM 2312 C CA . ALA B 1 112 ? -5.129 -18 -5.418 1 79.56 112 ALA B CA 1
ATOM 2313 C C . ALA B 1 112 ? -4.844 -16.562 -5.848 1 79.56 112 ALA B C 1
ATOM 2315 O O . ALA B 1 112 ? -4.594 -15.695 -5.012 1 79.56 112 ALA B O 1
ATOM 2316 N N . GLY B 1 113 ? -4.84 -16.359 -7.109 1 78.19 113 GLY B N 1
ATOM 2317 C CA . GLY B 1 113 ? -4.629 -15.023 -7.633 1 78.19 113 GLY B CA 1
ATOM 2318 C C . GLY B 1 113 ? -5.707 -14.039 -7.219 1 78.19 113 GLY B C 1
ATOM 2319 O O . GLY B 1 113 ? -5.414 -12.883 -6.91 1 78.19 113 GLY B O 1
ATOM 2320 N N . GLU B 1 114 ? -6.914 -14.531 -7.199 1 83.12 114 GLU B N 1
ATOM 2321 C CA . GLU B 1 114 ? -8.031 -13.695 -6.781 1 83.12 114 GLU B CA 1
ATOM 2322 C C . GLU B 1 114 ? -7.914 -13.305 -5.312 1 83.12 114 GLU B C 1
ATOM 2324 O O . GLU B 1 114 ? -8.133 -12.148 -4.949 1 83.12 114 GLU B O 1
ATOM 2329 N N . SER B 1 115 ? -7.625 -14.281 -4.543 1 85.5 115 SER B N 1
ATOM 2330 C CA . SER B 1 115 ? -7.457 -14.031 -3.115 1 85.5 115 SER B CA 1
ATOM 2331 C C . SER B 1 115 ? -6.359 -13.008 -2.861 1 85.5 115 SER B C 1
ATOM 2333 O O . SER B 1 115 ? -6.5 -12.148 -1.988 1 85.5 115 SER B O 1
ATOM 2335 N N . PHE B 1 116 ? -5.348 -13.062 -3.621 1 81.81 116 PHE B N 1
ATOM 2336 C CA . PHE B 1 116 ? -4.246 -12.117 -3.496 1 81.81 116 PHE B CA 1
ATOM 2337 C C . PHE B 1 116 ? -4.703 -10.703 -3.834 1 81.81 116 PHE B C 1
ATOM 2339 O O . PHE B 1 116 ? -4.383 -9.75 -3.115 1 81.81 116 PHE B O 1
ATOM 2346 N N . LEU B 1 117 ? -5.363 -10.609 -4.895 1 83.19 117 LEU B N 1
ATOM 2347 C CA . LEU B 1 117 ? -5.848 -9.297 -5.312 1 83.19 117 LEU B CA 1
ATOM 2348 C C . LEU B 1 117 ? -6.797 -8.719 -4.273 1 83.19 117 LEU B C 1
ATOM 2350 O O . LEU B 1 117 ? -6.73 -7.523 -3.963 1 83.19 117 LEU B O 1
ATOM 2354 N N . VAL B 1 118 ? -7.672 -9.523 -3.787 1 89.31 118 VAL B N 1
ATOM 2355 C CA . VAL B 1 118 ? -8.602 -9.094 -2.744 1 89.31 118 VAL B CA 1
ATOM 2356 C C . VAL B 1 118 ? -7.82 -8.641 -1.512 1 89.31 118 VAL B C 1
ATOM 2358 O O . VAL B 1 118 ? -8.164 -7.637 -0.888 1 89.31 118 VAL B O 1
ATOM 2361 N N . SER B 1 119 ? -6.816 -9.375 -1.192 1 89.12 119 SER B N 1
ATOM 2362 C CA . SER B 1 119 ? -5.984 -9.039 -0.042 1 89.12 119 SER B CA 1
ATOM 2363 C C . SER B 1 119 ? -5.289 -7.695 -0.241 1 89.12 119 SER B C 1
ATOM 2365 O O . SER B 1 119 ? -5.125 -6.93 0.71 1 89.12 119 SER B O 1
ATOM 2367 N N . LEU B 1 120 ? -4.836 -7.383 -1.41 1 88.31 120 LEU B N 1
ATOM 2368 C CA . LEU B 1 120 ? -4.211 -6.098 -1.71 1 88.31 120 LEU B CA 1
ATOM 2369 C C . LEU B 1 120 ? -5.207 -4.957 -1.546 1 88.31 120 LEU B C 1
ATOM 2371 O O . LEU B 1 120 ? -4.859 -3.898 -1.016 1 88.31 120 LEU B O 1
ATOM 2375 N N . VAL B 1 121 ? -6.371 -5.195 -2.016 1 91.5 121 VAL B N 1
ATOM 2376 C CA . VAL B 1 121 ? -7.422 -4.195 -1.861 1 91.5 121 VAL B CA 1
ATOM 2377 C C . VAL B 1 121 ? -7.727 -3.986 -0.38 1 91.5 121 VAL B C 1
ATOM 2379 O O . VAL B 1 121 ? -7.887 -2.852 0.074 1 91.5 121 VAL B O 1
ATOM 2382 N N . ALA B 1 122 ? -7.816 -5.102 0.302 1 94.19 122 ALA B N 1
ATOM 2383 C CA . ALA B 1 122 ? -8.07 -5.039 1.739 1 94.19 122 ALA B CA 1
ATOM 2384 C C . ALA B 1 122 ? -6.973 -4.25 2.453 1 94.19 122 ALA B C 1
ATOM 2386 O O . ALA B 1 122 ? -7.258 -3.449 3.346 1 94.19 122 ALA B O 1
ATOM 2387 N N . PHE B 1 123 ? -5.781 -4.48 2.104 1 94 123 PHE B N 1
ATOM 2388 C CA . PHE B 1 123 ? -4.641 -3.738 2.633 1 94 123 PHE B CA 1
ATOM 2389 C C . PHE B 1 123 ? -4.801 -2.244 2.373 1 94 123 PHE B C 1
ATOM 2391 O O . PHE B 1 123 ? -4.688 -1.435 3.297 1 94 123 PHE B O 1
ATOM 2398 N N . ALA B 1 124 ? -5.016 -1.894 1.112 1 95.19 124 ALA B N 1
ATOM 2399 C CA . ALA B 1 124 ? -5.148 -0.486 0.747 1 95.19 124 ALA B CA 1
ATOM 2400 C C . ALA B 1 124 ? -6.328 0.159 1.467 1 95.19 124 ALA B C 1
ATOM 2402 O O . ALA B 1 124 ? -6.25 1.316 1.886 1 95.19 124 ALA B O 1
ATOM 2403 N N . TYR B 1 125 ? -7.395 -0.569 1.578 1 95.94 125 TYR B N 1
ATOM 2404 C CA . TYR B 1 125 ? -8.594 -0.103 2.268 1 95.94 125 TYR B CA 1
ATOM 2405 C C . TYR B 1 125 ? -8.305 0.165 3.74 1 95.94 125 TYR B C 1
ATOM 2407 O O . TYR B 1 125 ? -8.68 1.214 4.27 1 95.94 125 TYR B O 1
ATOM 2415 N N . ALA B 1 126 ? -7.68 -0.743 4.422 1 96.56 126 ALA B N 1
ATOM 2416 C CA . ALA B 1 126 ? -7.293 -0.549 5.816 1 96.56 126 ALA B CA 1
ATOM 2417 C C . ALA B 1 126 ? -6.363 0.648 5.969 1 96.56 126 ALA B C 1
ATOM 2419 O O . ALA B 1 126 ? -6.523 1.457 6.887 1 96.56 126 ALA B O 1
ATOM 2420 N N . TYR B 1 127 ? -5.426 0.791 5.066 1 96.81 127 TYR B N 1
ATOM 2421 C CA . TYR B 1 127 ? -4.465 1.886 5.156 1 96.81 127 TYR B CA 1
ATOM 2422 C C . TYR B 1 127 ? -5.145 3.229 4.91 1 96.81 127 TYR B C 1
ATOM 2424 O O . TYR B 1 127 ? -4.777 4.234 5.52 1 96.81 127 TYR B O 1
ATOM 2432 N N . MET B 1 128 ? -6.062 3.232 3.955 1 93.81 128 MET B N 1
ATOM 2433 C CA . MET B 1 128 ? -6.848 4.449 3.76 1 93.81 128 MET B CA 1
ATOM 2434 C C . MET B 1 128 ? -7.512 4.883 5.062 1 93.81 128 MET B C 1
ATOM 2436 O O . MET B 1 128 ? -7.617 6.078 5.344 1 93.81 128 MET B O 1
ATOM 2440 N N . GLY B 1 129 ? -7.996 3.904 5.859 1 94.38 129 GLY B N 1
ATOM 2441 C CA . GLY B 1 129 ? -8.516 4.223 7.18 1 94.38 129 GLY B CA 1
ATOM 2442 C C . GLY B 1 129 ? -7.508 4.914 8.07 1 94.38 129 GLY B C 1
ATOM 2443 O O . GLY B 1 129 ? -7.855 5.816 8.836 1 94.38 129 GLY B O 1
ATOM 2444 N N . VAL B 1 130 ? -6.293 4.473 7.965 1 93.44 130 VAL B N 1
ATOM 2445 C CA . VAL B 1 130 ? -5.211 5.094 8.719 1 93.44 130 VAL B CA 1
ATOM 2446 C C . VAL B 1 130 ? -5 6.527 8.234 1 93.44 130 VAL B C 1
ATOM 2448 O O . VAL B 1 130 ? -4.902 7.453 9.039 1 93.44 130 VAL B O 1
ATOM 2451 N N . LEU B 1 131 ? -4.977 6.797 6.93 1 90.75 131 LEU B N 1
ATOM 2452 C CA . LEU B 1 131 ? -4.738 8.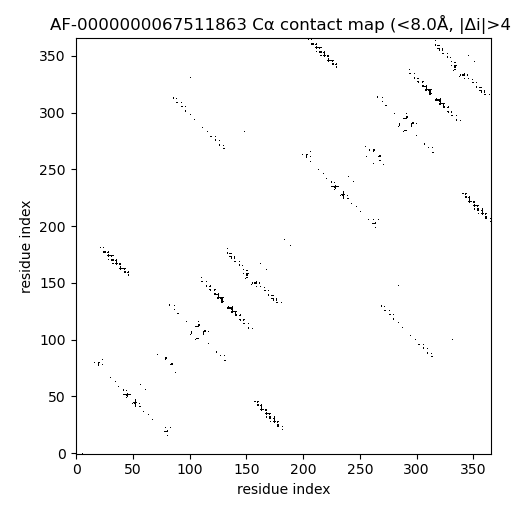109 6.348 1 90.75 131 LEU B CA 1
ATOM 2453 C C . LEU B 1 131 ? -5.816 9.102 6.777 1 90.75 131 LEU B C 1
ATOM 2455 O O . LEU B 1 131 ? -5.516 10.258 7.086 1 90.75 131 LEU B O 1
ATOM 2459 N N . TRP B 1 132 ? -7 8.625 6.828 1 88.62 132 TRP B N 1
ATOM 2460 C CA . TRP B 1 132 ? -8.133 9.508 7.094 1 88.62 132 TRP B CA 1
ATOM 2461 C C . TRP B 1 132 ? -8.555 9.414 8.555 1 88.62 132 TRP B C 1
ATOM 2463 O O . TRP B 1 132 ? -9.555 10.023 8.953 1 88.62 132 TRP B O 1
ATOM 2473 N N . ARG B 1 133 ? -7.844 8.68 9.336 1 90.44 133 ARG B N 1
ATOM 2474 C CA . ARG B 1 133 ? -8.102 8.508 10.766 1 90.44 133 ARG B CA 1
ATOM 2475 C C . ARG B 1 133 ? -9.516 7.977 11 1 90.44 133 ARG B C 1
ATOM 2477 O O . ARG B 1 133 ? -10.258 8.523 11.812 1 90.44 133 ARG B O 1
ATOM 2484 N N . LEU B 1 134 ? -9.852 6.988 10.305 1 93.5 134 LEU B N 1
ATOM 2485 C CA . LEU B 1 134 ? -11.117 6.285 10.438 1 93.5 134 LEU B CA 1
ATOM 2486 C C . LEU B 1 134 ? -10.906 4.848 10.898 1 93.5 134 LEU B C 1
ATOM 2488 O O . LEU B 1 134 ? -10.766 3.939 10.078 1 93.5 134 LEU B O 1
ATOM 2492 N N . PRO B 1 135 ? -10.938 4.641 12.188 1 94.44 135 PRO B N 1
ATOM 2493 C CA . PRO B 1 135 ? -10.656 3.299 12.695 1 94.44 135 PRO B CA 1
ATOM 2494 C C . PRO B 1 135 ? -11.641 2.25 12.18 1 94.44 135 PRO B C 1
ATOM 2496 O O . PRO B 1 135 ? -11.273 1.085 12.016 1 94.44 135 PRO B O 1
ATOM 2499 N N . GLY B 1 136 ? -12.875 2.688 12.039 1 95 136 GLY B N 1
ATOM 2500 C CA . GLY B 1 136 ? -13.836 1.758 11.469 1 95 136 GLY B CA 1
ATOM 2501 C C . GLY B 1 136 ? -13.391 1.172 10.148 1 95 136 GLY B C 1
ATOM 2502 O O . GLY B 1 136 ? -13.562 -0.024 9.898 1 95 136 GLY B O 1
ATOM 2503 N N . MET B 1 137 ? -12.859 1.96 9.312 1 95.06 137 MET B N 1
ATOM 2504 C CA . MET B 1 137 ? -12.383 1.515 8.008 1 95.06 137 MET B CA 1
ATOM 2505 C C . MET B 1 137 ? -11.156 0.62 8.148 1 95.06 137 MET B C 1
ATOM 2507 O O . MET B 1 137 ? -10.969 -0.311 7.367 1 95.06 137 MET B O 1
ATOM 2511 N N . VAL B 1 138 ? -10.328 0.893 9.109 1 96.31 138 VAL B N 1
ATOM 2512 C CA . VAL B 1 138 ? -9.172 0.038 9.367 1 96.31 138 VAL B CA 1
ATOM 2513 C C . VAL B 1 138 ? -9.641 -1.374 9.711 1 96.31 138 VAL B C 1
ATOM 2515 O O . VAL B 1 138 ? -9.188 -2.35 9.109 1 96.31 138 VAL B O 1
ATOM 2518 N N . TRP B 1 139 ? -10.57 -1.44 10.602 1 95.88 139 TRP B N 1
ATOM 2519 C CA . TRP B 1 139 ? -11.062 -2.738 11.047 1 95.88 139 TRP B CA 1
ATOM 2520 C C . TRP B 1 139 ? -11.82 -3.449 9.93 1 95.88 139 TRP B C 1
ATOM 2522 O O . TRP B 1 139 ? -11.758 -4.676 9.812 1 95.88 139 TRP B O 1
ATOM 2532 N N . ALA B 1 140 ? -12.523 -2.709 9.141 1 96 140 ALA B N 1
ATOM 2533 C CA . ALA B 1 140 ? -13.227 -3.305 8.008 1 96 140 ALA B CA 1
ATOM 2534 C C . ALA B 1 140 ? -12.242 -3.895 7 1 96 140 ALA B C 1
ATOM 2536 O O . ALA B 1 140 ? -12.477 -4.977 6.461 1 96 140 ALA B O 1
ATOM 2537 N N . GLY B 1 141 ? -11.203 -3.178 6.711 1 96.19 141 GLY B N 1
ATOM 2538 C CA . GLY B 1 141 ? -10.18 -3.699 5.82 1 96.19 141 GLY B CA 1
ATOM 2539 C C . GLY B 1 141 ? -9.5 -4.945 6.359 1 96.19 141 GLY B C 1
ATOM 2540 O O . GLY B 1 141 ? -9.305 -5.918 5.629 1 96.19 141 GLY B O 1
ATOM 2541 N N . LEU B 1 142 ? -9.172 -4.945 7.648 1 95.19 142 LEU B N 1
ATOM 2542 C CA . LEU B 1 142 ? -8.562 -6.109 8.289 1 95.19 142 LEU B CA 1
ATOM 2543 C C . LEU B 1 142 ? -9.523 -7.289 8.297 1 95.19 142 LEU B C 1
ATOM 2545 O O . LEU B 1 142 ? -9.109 -8.438 8.133 1 95.19 142 LEU B O 1
ATOM 2549 N N . GLY B 1 143 ? -10.75 -6.988 8.539 1 95.31 143 GLY B N 1
ATOM 2550 C CA . GLY B 1 143 ? -11.766 -8.031 8.469 1 95.31 143 GLY B CA 1
ATOM 2551 C C . GLY B 1 143 ? -11.898 -8.641 7.086 1 95.31 143 GLY B C 1
ATOM 2552 O O . GLY B 1 143 ? -12.008 -9.859 6.949 1 95.31 143 GLY B O 1
ATOM 2553 N N . LEU B 1 144 ? -11.93 -7.758 6.051 1 95.25 144 LEU B N 1
ATOM 2554 C CA . LEU B 1 144 ? -11.961 -8.242 4.676 1 95.25 144 LEU B CA 1
ATOM 2555 C C . LEU B 1 144 ? -10.766 -9.141 4.383 1 95.25 144 LEU B C 1
ATOM 2557 O O . LEU B 1 144 ? -10.914 -10.188 3.756 1 95.25 144 LEU B O 1
ATOM 2561 N N . PHE B 1 145 ? -9.648 -8.742 4.852 1 94.12 145 PHE B N 1
ATOM 2562 C CA . PHE B 1 145 ? -8.43 -9.523 4.688 1 94.12 145 PHE B CA 1
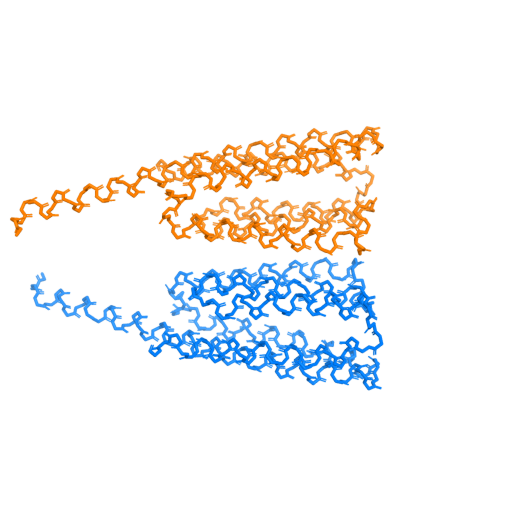ATOM 2563 C C . PHE B 1 145 ? -8.562 -10.883 5.359 1 94.12 145 PHE B C 1
ATOM 2565 O O . PHE B 1 145 ? -8.289 -11.914 4.742 1 94.12 145 PHE B O 1
ATOM 2572 N N . ALA B 1 146 ? -8.977 -10.914 6.559 1 93.44 146 ALA B N 1
ATOM 2573 C CA . ALA B 1 146 ? -9.109 -12.148 7.324 1 93.44 146 ALA B CA 1
ATOM 2574 C C . ALA B 1 146 ? -10.125 -13.086 6.684 1 93.44 146 ALA B C 1
ATOM 2576 O O . ALA B 1 146 ? -9.875 -14.289 6.555 1 93.44 146 ALA B O 1
ATOM 2577 N N . LEU B 1 147 ? -11.211 -12.594 6.301 1 95.12 147 LEU B N 1
ATOM 2578 C CA . LEU B 1 147 ? -12.25 -13.43 5.707 1 95.12 147 LEU B CA 1
ATOM 2579 C C . LEU B 1 147 ? -11.82 -13.945 4.344 1 95.12 147 LEU B C 1
ATOM 2581 O O . LEU B 1 147 ? -12.18 -15.062 3.955 1 95.12 147 LEU B O 1
ATOM 2585 N N . ASP B 1 148 ? -11.109 -13.094 3.609 1 93.88 148 ASP B N 1
ATOM 2586 C CA . ASP B 1 148 ? -10.531 -13.539 2.344 1 93.88 148 ASP B CA 1
ATOM 2587 C C . ASP B 1 148 ? -9.664 -14.781 2.539 1 93.88 148 ASP B C 1
ATOM 2589 O O . ASP B 1 148 ? -9.891 -15.805 1.892 1 93.88 148 ASP B O 1
ATOM 2593 N N . LEU B 1 149 ? -8.789 -14.75 3.467 1 89.94 149 LEU B N 1
ATOM 2594 C CA . LEU B 1 149 ? -7.883 -15.867 3.711 1 89.94 149 LEU B CA 1
ATOM 2595 C C . LEU B 1 149 ? -8.633 -17.062 4.277 1 89.94 149 LEU B C 1
ATOM 2597 O O . LEU B 1 149 ? -8.344 -18.203 3.922 1 89.94 149 LEU B O 1
ATOM 2601 N N . LEU B 1 150 ? -9.508 -16.766 5.148 1 92.88 150 LEU B N 1
ATOM 2602 C CA . LEU B 1 150 ? -10.289 -17.844 5.746 1 92.88 150 LEU B CA 1
ATOM 2603 C C . LEU B 1 150 ? -11.07 -18.609 4.684 1 92.88 150 LEU B C 1
ATOM 2605 O O . LEU B 1 150 ? -11.031 -19.844 4.637 1 92.88 150 LEU B O 1
ATOM 2609 N N . LEU B 1 151 ? -11.797 -17.891 3.826 1 93.94 151 LEU B N 1
ATOM 2610 C CA . LEU B 1 151 ? -12.594 -18.516 2.781 1 93.94 151 LEU B CA 1
ATOM 2611 C C . LEU B 1 151 ? -11.703 -19.234 1.769 1 93.94 151 LEU B C 1
ATOM 2613 O O . LEU B 1 151 ? -12 -20.359 1.356 1 93.94 151 LEU B O 1
ATOM 2617 N N . PHE B 1 152 ? -10.695 -18.578 1.432 1 89.88 152 PHE B N 1
ATOM 2618 C CA . PHE B 1 152 ? -9.773 -19.156 0.456 1 89.88 152 PHE B CA 1
ATOM 2619 C C . PHE B 1 152 ? -9.18 -20.469 0.975 1 89.88 152 PHE B C 1
ATOM 2621 O O . PHE B 1 152 ? -9.094 -21.453 0.239 1 89.88 152 PHE B O 1
ATOM 2628 N N . ARG B 1 153 ? -8.805 -20.578 2.211 1 87.38 153 ARG B N 1
ATOM 2629 C CA . ARG B 1 153 ? -8.07 -21.719 2.762 1 87.38 153 ARG B CA 1
ATOM 2630 C C . ARG B 1 153 ? -9.031 -22.797 3.248 1 87.38 153 ARG B C 1
ATOM 2632 O O . ARG B 1 153 ? -8.766 -24 3.088 1 87.38 153 ARG B O 1
ATOM 2639 N N . LEU B 1 154 ? -10.141 -22.438 3.793 1 92.5 154 LEU B N 1
ATOM 2640 C CA . LEU B 1 154 ? -10.977 -23.422 4.469 1 92.5 154 LEU B CA 1
ATOM 2641 C C . LEU B 1 154 ? -12.242 -23.703 3.668 1 92.5 154 LEU B C 1
ATOM 2643 O O . LEU B 1 154 ? -12.82 -24.781 3.775 1 92.5 154 LEU B O 1
ATOM 2647 N N . PHE B 1 155 ? -12.719 -22.719 2.928 1 94.19 155 PHE B N 1
ATOM 2648 C CA . PHE B 1 155 ? -13.977 -22.875 2.207 1 94.19 155 PHE B CA 1
ATOM 2649 C C . PHE B 1 155 ? -13.859 -22.359 0.782 1 94.19 155 PHE B C 1
ATOM 2651 O O . PHE B 1 155 ? -14.625 -21.484 0.368 1 94.19 155 PHE B O 1
ATOM 2658 N N . PRO B 1 156 ? -13 -22.906 -0.016 1 92 156 PRO B N 1
ATOM 2659 C CA . PRO B 1 156 ? -12.789 -22.391 -1.369 1 92 156 PRO B CA 1
ATOM 2660 C C . PRO B 1 156 ? -14.055 -22.453 -2.227 1 92 156 PRO B C 1
ATOM 2662 O O . PRO B 1 156 ? -14.234 -21.641 -3.139 1 92 156 PRO B O 1
ATOM 2665 N N . GLY B 1 157 ? -14.914 -23.422 -2.018 1 93.25 157 GLY B N 1
ATOM 2666 C CA . GLY B 1 157 ? -16.156 -23.547 -2.762 1 93.25 157 GLY B CA 1
ATOM 2667 C C . GLY B 1 157 ? -17.125 -22.406 -2.5 1 93.25 157 GLY B C 1
ATOM 2668 O O . GLY B 1 157 ? -18 -22.125 -3.316 1 93.25 157 GLY B O 1
ATOM 2669 N N . LEU B 1 158 ? -16.984 -21.703 -1.351 1 95.12 158 LEU B N 1
ATOM 2670 C CA . LEU B 1 158 ? -17.859 -20.609 -0.954 1 95.12 158 LEU B CA 1
ATOM 2671 C C . LEU B 1 158 ? -17.156 -19.266 -1.097 1 95.12 158 LEU B C 1
ATOM 2673 O O . LEU B 1 158 ? -17.688 -18.234 -0.671 1 95.12 158 LEU B O 1
ATOM 2677 N N . PHE B 1 159 ? -16.094 -19.312 -1.711 1 95.56 159 PHE B N 1
ATOM 2678 C CA . PHE B 1 159 ? -15.25 -18.125 -1.754 1 95.56 159 PHE B CA 1
ATOM 2679 C C . PHE B 1 159 ? -15.992 -16.953 -2.383 1 95.56 159 PHE B C 1
ATOM 2681 O O . PHE B 1 159 ? -16.094 -15.883 -1.782 1 95.56 159 PHE B O 1
ATOM 2688 N N . HIS B 1 160 ? -16.562 -17.234 -3.514 1 96.25 160 HIS B N 1
ATOM 2689 C CA . HIS B 1 160 ? -17.172 -16.125 -4.25 1 96.25 160 HIS B CA 1
ATOM 2690 C C . HIS B 1 160 ? -18.453 -15.648 -3.57 1 96.25 160 HIS B C 1
ATOM 2692 O O . HIS B 1 160 ? -18.734 -14.445 -3.553 1 96.25 160 HIS B O 1
ATOM 2698 N N . LEU B 1 161 ? -19.188 -16.547 -3.061 1 96.12 161 LEU B N 1
ATOM 2699 C CA . LEU B 1 161 ? -20.391 -16.156 -2.328 1 96.12 161 LEU B CA 1
ATOM 2700 C C . LEU B 1 161 ? -20.031 -15.336 -1.093 1 96.12 161 LEU B C 1
ATOM 2702 O O . LEU B 1 161 ? -20.641 -14.297 -0.83 1 96.12 161 LEU B O 1
ATOM 2706 N N . GLY B 1 162 ? -19.109 -15.797 -0.333 1 96.81 162 GLY B N 1
ATOM 2707 C CA . GLY B 1 162 ? -18.641 -15.062 0.831 1 96.81 162 GLY B CA 1
ATOM 2708 C C . GLY B 1 162 ? -18.062 -13.703 0.486 1 96.81 162 GLY B C 1
ATOM 2709 O O . GLY B 1 162 ? -18.312 -12.719 1.186 1 96.81 162 GLY B O 1
ATOM 2710 N N . MET B 1 163 ? -17.359 -13.703 -0.592 1 95.56 163 MET B N 1
ATOM 2711 C CA . MET B 1 163 ? -16.719 -12.461 -1.002 1 95.56 163 MET B CA 1
ATOM 2712 C C . MET B 1 163 ? -17.766 -11.445 -1.483 1 95.56 163 MET B C 1
ATOM 2714 O O . MET B 1 163 ? -17.578 -10.242 -1.317 1 95.56 163 MET B O 1
ATOM 2718 N N . ALA B 1 164 ? -18.781 -11.945 -2.105 1 96.56 164 ALA B N 1
ATOM 2719 C CA . ALA B 1 164 ? -19.859 -11.047 -2.52 1 96.56 164 ALA B CA 1
ATOM 2720 C C . ALA B 1 164 ? -20.422 -10.273 -1.327 1 96.56 164 ALA B C 1
ATOM 2722 O O . ALA B 1 164 ? -20.547 -9.055 -1.375 1 96.56 164 ALA B O 1
ATOM 2723 N N . ALA B 1 165 ? -20.672 -10.977 -0.302 1 95.94 165 ALA B N 1
ATOM 2724 C CA . ALA B 1 165 ? -21.234 -10.367 0.901 1 95.94 165 ALA B CA 1
ATOM 2725 C C . ALA B 1 165 ? -20.188 -9.516 1.623 1 95.94 165 ALA B C 1
ATOM 2727 O O . ALA B 1 165 ? -20.453 -8.359 1.966 1 95.94 165 ALA B O 1
ATOM 2728 N N . THR B 1 166 ? -19.031 -10.055 1.812 1 95.31 166 THR B N 1
ATOM 2729 C CA . THR B 1 166 ? -17.984 -9.406 2.604 1 95.31 166 THR B CA 1
ATOM 2730 C C . THR B 1 166 ? -17.5 -8.133 1.92 1 95.31 166 THR B C 1
ATOM 2732 O O . THR B 1 166 ? -17.328 -7.102 2.572 1 95.31 166 THR B O 1
ATOM 2735 N N . GLY B 1 167 ? -17.281 -8.203 0.66 1 94.75 167 GLY B N 1
ATOM 2736 C CA . GLY B 1 167 ? -16.828 -7.035 -0.074 1 94.75 167 GLY B CA 1
ATOM 2737 C C . GLY B 1 167 ? -17.859 -5.914 -0.096 1 94.75 167 GLY B C 1
ATOM 2738 O O . GLY B 1 167 ? -17.516 -4.754 0.145 1 94.75 167 GLY B O 1
ATOM 2739 N N . LEU B 1 168 ? -19.062 -6.281 -0.383 1 94.88 168 LEU B N 1
ATOM 2740 C CA . LEU B 1 168 ? -20.141 -5.297 -0.402 1 94.88 168 LEU B CA 1
ATOM 2741 C C . LEU B 1 168 ? -20.281 -4.617 0.956 1 94.88 168 LEU B C 1
ATOM 2743 O O . LEU B 1 168 ? -20.281 -3.387 1.042 1 94.88 168 LEU B O 1
ATOM 2747 N N . LEU B 1 169 ? -20.328 -5.363 1.993 1 95.56 169 LEU B N 1
ATOM 2748 C CA . LEU B 1 169 ? -20.531 -4.836 3.336 1 95.56 169 LEU B CA 1
ATOM 2749 C C . LEU B 1 169 ? -19.359 -3.977 3.771 1 95.56 169 LEU B C 1
ATOM 2751 O O . LEU B 1 169 ? -19.547 -2.889 4.324 1 95.56 169 LEU B O 1
ATOM 2755 N N . ALA B 1 170 ? -18.188 -4.445 3.512 1 95.69 170 ALA B N 1
ATOM 2756 C CA . ALA B 1 170 ? -16.984 -3.717 3.934 1 95.69 170 ALA B CA 1
ATOM 2757 C C . ALA B 1 170 ? -16.891 -2.369 3.225 1 95.69 170 ALA B C 1
ATOM 2759 O O . ALA B 1 170 ? -16.625 -1.344 3.859 1 95.69 170 ALA B O 1
ATOM 2760 N N . LEU B 1 171 ? -17.109 -2.316 1.964 1 95.69 171 LEU B N 1
ATOM 2761 C CA . LEU B 1 171 ? -16.922 -1.092 1.192 1 95.69 171 LEU B CA 1
ATOM 2762 C C . LEU B 1 171 ? -18.047 -0.099 1.468 1 95.69 171 LEU B C 1
ATOM 2764 O O . LEU B 1 171 ? -17.797 1.102 1.607 1 95.69 171 LEU B O 1
ATOM 2768 N N . VAL B 1 172 ? -19.25 -0.549 1.584 1 94.38 172 VAL B N 1
ATOM 2769 C CA . VAL B 1 172 ? -20.359 0.34 1.908 1 94.38 172 VAL B CA 1
ATOM 2770 C C . VAL B 1 172 ? -20.172 0.916 3.311 1 94.38 172 VAL B C 1
ATOM 2772 O O . VAL B 1 172 ? -20.391 2.107 3.535 1 94.38 172 VAL B O 1
ATOM 2775 N N . TYR B 1 173 ? -19.781 0.034 4.211 1 95.69 173 TYR B N 1
ATOM 2776 C CA . TYR B 1 173 ? -19.484 0.499 5.562 1 95.69 173 TYR B CA 1
ATOM 2777 C C . TYR B 1 173 ? -18.422 1.596 5.543 1 95.69 173 TYR B C 1
ATOM 2779 O O . TYR B 1 173 ? -18.531 2.588 6.266 1 95.69 173 TYR B O 1
ATOM 2787 N N . GLY B 1 174 ? -17.422 1.456 4.766 1 93.38 174 GLY B N 1
ATOM 2788 C CA . GLY B 1 174 ? -16.422 2.496 4.621 1 93.38 174 GLY B CA 1
ATOM 2789 C C . GLY B 1 174 ? -16.984 3.805 4.102 1 93.38 174 GLY B C 1
ATOM 2790 O O . GLY B 1 174 ? -16.578 4.883 4.543 1 93.38 174 GLY B O 1
ATOM 2791 N N . GLY B 1 175 ? -17.859 3.715 3.121 1 91.88 175 GLY B N 1
ATOM 2792 C CA . GLY B 1 175 ? -18.531 4.914 2.656 1 91.88 175 GLY B CA 1
ATOM 2793 C C . GLY B 1 175 ? -19.281 5.645 3.758 1 91.88 175 GLY B C 1
ATOM 2794 O O . GLY B 1 175 ? -19.188 6.867 3.881 1 91.88 175 GLY B O 1
ATOM 2795 N N . VAL B 1 176 ? -19.953 4.887 4.566 1 92.12 176 VAL B N 1
ATOM 2796 C CA . VAL B 1 176 ? -20.703 5.457 5.68 1 92.12 176 VAL B CA 1
ATOM 2797 C C . VAL B 1 176 ? -19.734 6.105 6.676 1 92.12 176 VAL B C 1
ATOM 2799 O O . VAL B 1 176 ? -20 7.199 7.176 1 92.12 176 VAL B O 1
ATOM 2802 N N . CYS B 1 177 ? -18.609 5.461 6.941 1 91.88 177 CYS B N 1
ATOM 2803 C CA . CYS B 1 177 ? -17.609 6.016 7.836 1 91.88 177 CYS B CA 1
ATOM 2804 C C . CYS B 1 177 ? -17.078 7.352 7.312 1 91.88 177 CYS B C 1
ATOM 2806 O O . CYS B 1 177 ? -16.922 8.297 8.078 1 91.88 177 CYS B O 1
ATOM 2808 N N . LEU B 1 178 ? -16.891 7.426 6.027 1 87.81 178 LEU B N 1
ATOM 2809 C CA . LEU B 1 178 ? -16.406 8.664 5.426 1 87.81 178 LEU B CA 1
ATOM 2810 C C . LEU B 1 178 ? -17.453 9.773 5.559 1 87.81 178 LEU B C 1
ATOM 2812 O O . LEU B 1 178 ? -17.109 10.898 5.922 1 87.81 178 LEU B O 1
ATOM 2816 N N . TRP B 1 179 ? -18.688 9.406 5.328 1 88.38 179 TRP B N 1
ATOM 2817 C CA . TRP B 1 179 ? -19.75 10.391 5.383 1 88.38 179 TRP B CA 1
ATOM 2818 C C . TRP B 1 179 ? -20 10.867 6.812 1 88.38 179 TRP B C 1
ATOM 2820 O O . TRP B 1 179 ? -20.359 12.023 7.039 1 88.38 179 TRP B O 1
ATOM 2830 N N . ARG B 1 180 ? -19.672 10.117 7.746 1 86.94 180 ARG B N 1
ATOM 2831 C CA . ARG B 1 180 ? -19.844 10.492 9.148 1 86.94 180 ARG B CA 1
ATOM 2832 C C . ARG B 1 180 ? -18.656 11.297 9.656 1 86.94 180 ARG B C 1
ATOM 2834 O O . ARG B 1 180 ? -18.75 11.984 10.672 1 86.94 180 ARG B O 1
ATOM 2841 N N . TRP B 1 181 ? -17.531 11.047 9.031 1 79.06 181 TRP B N 1
ATOM 2842 C CA . TRP B 1 181 ? -16.328 11.781 9.383 1 79.06 181 TRP B CA 1
ATOM 2843 C C . TRP B 1 181 ? -16.531 13.281 9.188 1 79.06 181 TRP B C 1
ATOM 2845 O O . TRP B 1 181 ? -15.992 14.086 9.953 1 79.06 181 TRP B O 1
ATOM 2855 N N . THR B 1 182 ? -17.297 13.773 8.219 1 65.88 182 THR B N 1
ATOM 2856 C CA . THR B 1 182 ? -17.516 15.18 7.914 1 65.88 182 THR B CA 1
ATOM 2857 C C . THR B 1 182 ? -18.609 15.766 8.812 1 65.88 182 THR B C 1
ATOM 2859 O O . THR B 1 182 ? -18.812 16.984 8.844 1 65.88 182 THR B O 1
ATOM 2862 N N . ARG B 1 183 ? -19.266 14.875 9.555 1 59.78 183 ARG B N 1
ATOM 2863 C CA . ARG B 1 183 ? -20.297 15.406 10.43 1 59.78 183 ARG B CA 1
ATOM 2864 C C . ARG B 1 183 ? -19.734 15.719 11.812 1 59.78 183 ARG B C 1
ATOM 2866 O O . ARG B 1 183 ? -18.797 15.07 12.273 1 59.78 183 ARG B O 1
#

Organism: Thermus thermophilus (strain ATCC 27634 / DSM 579 / HB8) (NCBI:txid300852)

Nearest PDB structures (foldseek):
  2cmr-assembly1_A  TM=2.374E-01  e=6.422E+00  Human immunodeficiency virus 1
  2cmr-assembly1_A  TM=2.306E-01  e=8.886E+00  Human immunodeficiency virus 1

Foldseek 3Di:
DDPVVVVVVVVVVVVLVLVLLLVLLLLLLVLLLVVLVLLLVLLVLCLVPVVRSVVSCVPCVVVSVVVVLVVLVVSPVSCPDPLSVVLSCLVVVVVVVCVVCCPPPQVCSDLVSVLVVQLSVLVSQLVNCVSLVQNLSVVLSVVSNVVSVCCVPPPVSCNSVSSSVSSSVSSNSVSVSSNVSSD/DDPVVVVVVVVVVVVLVLVLLLVLLLLLLVLLLVVLVLLLVLLVLCLVPVVRSVVSCVPCVVVSVVVSLVVLVVSVVSVPDPLSVVLSCLVVVVVVVCVVCCPPPQVCSDLVSVLVVQLSVLVSQLVNCVSLVQNLSVVLSVVSNVVSVCCVPPPVSCNSVSSSVSSSVSSNSSSVSSNVSSD

Solvent-accessible surface area (backbone atoms only — not comparable to full-atom values): 18183 Å² total; per-residue (Å²): 133,56,71,67,57,54,52,50,52,50,51,50,51,50,50,52,51,50,52,44,49,49,50,50,32,51,51,51,16,50,50,26,38,51,52,10,49,51,38,24,54,37,23,44,33,33,58,74,34,56,67,58,14,50,57,45,46,68,48,51,48,59,50,50,49,52,51,50,50,50,55,52,53,68,45,32,88,62,48,71,44,70,65,52,48,52,50,51,49,52,54,49,53,49,49,50,49,46,58,69,44,34,75,80,68,32,58,62,81,35,72,68,32,39,46,50,52,52,38,51,51,17,50,54,43,18,48,50,13,60,77,68,69,32,65,70,29,25,52,35,14,51,47,45,33,51,51,45,53,47,26,56,74,75,34,57,92,46,30,36,52,50,42,14,54,47,42,22,52,37,28,36,50,36,16,52,51,38,55,50,64,78,99,132,54,71,68,57,55,50,50,54,51,50,51,52,50,50,53,50,50,52,44,49,49,51,50,32,52,51,51,17,50,51,27,37,51,53,11,51,52,40,24,54,36,22,44,32,33,56,72,34,57,68,58,14,49,57,45,45,68,48,50,48,58,50,51,51,52,49,51,50,52,54,50,51,68,47,32,87,61,46,73,46,71,65,53,49,53,51,50,50,52,54,49,52,48,50,50,50,45,58,69,43,37,75,79,67,30,58,59,82,34,71,67,33,39,46,50,53,51,38,51,49,18,49,53,43,18,49,48,13,60,75,69,69,30,65,69,29,27,53,37,14,51,48,46,34,50,50,44,52,48,26,56,74,75,34,57,91,46,29,36,53,50,42,13,54,47,42,22,51,38,28,36,51,37,15,52,51,37,56,50,64,78,98

pLDDT: mean 85.59, std 11.39, range [48.53, 96.88]

Sequence (366 aa):
MKPEEAKALLEAAERAEEEARLRLVLLGGWYLVLWGGLWGVGNLLLAWSPEAGERFWTVAGPLGAALSFYLGARQGGRVQSLMGFQTFALWGLLTLFALLHWIPLLPPWTLAGESFLVSLVAFAYAYMGVLWRLPGMVWAGLGLFALDLLLFRLFPGLFHLGMAATGLLALVYGGVCLWRWTRMKPEEAKALLEAAERAEEEARLRLVLLGGWYLVLWGGLWGVGNLLLAWSPEAGERFWTVAGPLGAALSFYLGARQGGRVQSLMGFQTFALWGLLTLFALLHWIPLLPPWTLAGESFLVSLVAFAYAYMGVLWRLPGMVWAGLGLFALDLLLFRLFPGLFHLGMAATGLLALVYGGVCLWRWTR